Protein AF-A0A539DN46-F1 (afdb_monomer_lite)

pLDDT: mean 77.95, std 17.26, range [27.91, 98.31]

Secondary structure (DSSP, 8-state):
-------SS-HHHHHHHHH-SSSTT-HHHHHHHHTTTS------GGG-------SS-HHHHEEEEEE-SSS-EEEEEE-HHHHHHHHHHHHTS-GGGG--SEEEEEETTB-S--EEEEPTTSS-EEEEEE-STTTTTTT-THHHHHHHHHHTT----EEEEE--S--EETTEE-TT-SS-S-SS--SSS--TTSEEEETT--TTSTTTT-TTPPPPHHHHHHTT-S-GGGEEE--SSEEEEEEBTTS--SSBSEEEEES-SSS-TTEEEEEEEE-S-GGGT----TTSPP--EEEEEEEETT---TT-S-----EESSS---B-TT-EEEETTTTEEEEEEEE-SSEEEEEEEE-S-------

Sequence (363 aa):
DVAVRPAPFDRAFVADFVHSDTADYGVDHYYREVSEGRTRVTGDVDDVHGWYTLAGATADYCSRVMDNGHGEILGYACDLASMHADAIAAWGRDPRTAGTDVFVMVYDGYGTVGVESGLSGTDLAAVTVPATNDVVNARNTRVVVHEIGHFLGLRHAAGWRCDASTVVHDGYVVSEHDVSPSPEELTGALDPYGCSLLTYGDEYDPMGGGGTFHHGMFHKWRLGWASADHVVTAGRSGEYVLDAMETASTGITLLHVPIDHGYTRGQYYVVEYRTRTGLDGDDTDPTHPAIDGVLVRRVRVNVSGPGTAIPDRDVSGASNHVYVPGVDFVDPYRGIRLTVLSTDGAQARVRLDYETRFPREDP

Radius of gyration: 22.37 Å; chains: 1; bounding box: 58×45×60 Å

Structure (mmCIF, N/CA/C/O backbone):
data_AF-A0A539DN46-F1
#
_entry.id   AF-A0A539DN46-F1
#
loop_
_atom_site.group_PDB
_atom_site.id
_atom_site.type_symbol
_atom_site.label_atom_id
_atom_site.label_alt_id
_atom_site.label_comp_id
_atom_site.label_asym_id
_atom_site.label_entity_id
_atom_site.label_seq_id
_atom_site.pdbx_PDB_ins_code
_atom_site.Cartn_x
_atom_site.Cartn_y
_atom_site.Cartn_z
_atom_site.occupancy
_atom_site.B_iso_or_equiv
_atom_site.auth_seq_id
_atom_site.auth_comp_id
_atom_site.auth_asym_id
_atom_site.auth_atom_id
_atom_site.pdbx_PDB_model_num
ATOM 1 N N . ASP A 1 1 ? 29.790 11.779 -28.994 1.00 35.75 1 ASP A N 1
ATOM 2 C CA . ASP A 1 1 ? 30.084 10.588 -28.181 1.00 35.75 1 ASP A CA 1
ATOM 3 C C . ASP A 1 1 ? 29.565 10.761 -26.772 1.00 35.75 1 ASP A C 1
ATOM 5 O O . ASP A 1 1 ? 30.267 11.262 -25.903 1.00 35.75 1 ASP A O 1
ATOM 9 N N . VAL A 1 2 ? 28.296 10.411 -26.561 1.00 38.62 2 VAL A N 1
ATOM 10 C CA . VAL A 1 2 ? 27.778 10.204 -25.207 1.00 38.62 2 VAL A CA 1
ATOM 11 C C . VAL A 1 2 ? 28.278 8.822 -24.809 1.00 38.62 2 VAL A C 1
ATOM 13 O O . VAL A 1 2 ? 27.930 7.839 -25.458 1.00 38.62 2 VAL A O 1
ATOM 16 N N . ALA A 1 3 ? 29.190 8.755 -23.841 1.00 41.84 3 ALA A N 1
ATOM 17 C CA . ALA A 1 3 ? 29.692 7.483 -23.343 1.00 41.84 3 ALA A CA 1
ATOM 18 C C . ALA A 1 3 ? 28.500 6.632 -22.884 1.00 41.84 3 ALA A C 1
ATOM 20 O O . ALA A 1 3 ? 27.714 7.079 -22.049 1.00 41.84 3 ALA A O 1
ATOM 21 N N . VAL A 1 4 ? 28.356 5.433 -23.454 1.00 50.38 4 VAL A N 1
ATOM 22 C CA . VAL A 1 4 ? 27.373 4.446 -22.999 1.00 50.38 4 VAL A CA 1
ATOM 23 C C . VAL A 1 4 ? 27.697 4.163 -21.536 1.00 50.38 4 VAL A C 1
ATOM 25 O O . VAL A 1 4 ? 28.776 3.645 -21.235 1.00 50.38 4 VAL A O 1
ATOM 28 N N . ARG A 1 5 ? 26.808 4.568 -20.621 1.00 55.66 5 ARG A N 1
ATOM 29 C CA . ARG A 1 5 ? 26.933 4.184 -19.214 1.00 55.66 5 ARG A CA 1
ATOM 30 C C . ARG A 1 5 ? 26.900 2.652 -19.160 1.00 55.66 5 ARG A C 1
ATOM 32 O O . ARG A 1 5 ? 26.084 2.054 -19.865 1.00 55.66 5 ARG A O 1
ATOM 39 N N . PRO A 1 6 ? 27.802 1.999 -18.407 1.00 60.78 6 PRO A N 1
ATOM 40 C CA . PRO A 1 6 ? 27.711 0.559 -18.227 1.00 60.78 6 PRO A CA 1
ATOM 41 C C . PRO A 1 6 ? 26.324 0.213 -17.682 1.00 60.78 6 PRO A C 1
ATOM 43 O O . PRO A 1 6 ? 25.784 0.955 -16.862 1.00 60.78 6 PRO A O 1
ATOM 46 N N . ALA A 1 7 ? 25.765 -0.897 -18.166 1.00 67.62 7 ALA A N 1
ATOM 47 C CA . ALA A 1 7 ? 24.540 -1.475 -17.631 1.00 67.62 7 ALA A CA 1
ATOM 48 C C . ALA A 1 7 ? 24.626 -1.503 -16.094 1.00 67.62 7 ALA A C 1
ATOM 50 O O . ALA A 1 7 ? 25.565 -2.120 -15.579 1.00 67.62 7 ALA A O 1
ATOM 51 N N . PRO A 1 8 ? 23.711 -0.839 -15.364 1.00 69.75 8 PRO A N 1
ATOM 52 C CA . PRO A 1 8 ? 23.866 -0.703 -13.919 1.00 69.75 8 PRO A CA 1
ATOM 53 C C . PRO A 1 8 ? 23.736 -2.044 -13.179 1.00 69.75 8 PRO A C 1
ATOM 55 O O . PRO A 1 8 ? 24.270 -2.185 -12.085 1.00 69.75 8 PRO A O 1
ATOM 58 N N . PHE A 1 9 ? 23.106 -3.051 -13.794 1.00 79.88 9 PHE A N 1
ATOM 59 C CA . PHE A 1 9 ? 22.952 -4.404 -13.251 1.00 79.88 9 PHE A CA 1
ATOM 60 C C . PHE A 1 9 ? 22.905 -5.458 -14.366 1.00 79.88 9 PHE A C 1
ATOM 62 O O . PHE A 1 9 ? 22.502 -5.167 -15.498 1.00 79.88 9 PHE A O 1
ATOM 69 N N . ASP A 1 10 ? 23.328 -6.686 -14.050 1.00 84.50 10 ASP A N 1
ATOM 70 C CA . ASP A 1 10 ? 23.289 -7.825 -14.972 1.00 84.50 10 ASP A CA 1
ATOM 71 C C . ASP A 1 10 ? 21.962 -8.607 -14.899 1.00 84.50 10 ASP A C 1
ATOM 73 O O . ASP A 1 10 ? 21.117 -8.381 -14.031 1.00 84.50 10 ASP A O 1
ATOM 77 N N . ARG A 1 11 ? 21.758 -9.532 -15.848 1.00 87.19 11 ARG A N 1
ATOM 78 C CA . ARG A 1 11 ? 20.517 -10.320 -15.939 1.00 87.19 11 ARG A CA 1
ATOM 79 C C . ARG A 1 11 ? 20.296 -11.224 -14.727 1.00 87.19 11 ARG A C 1
ATOM 81 O O . ARG A 1 11 ? 19.152 -11.442 -14.350 1.00 87.19 11 ARG A O 1
ATOM 88 N N . ALA A 1 12 ? 21.370 -11.757 -14.145 1.00 88.00 12 ALA A N 1
ATOM 89 C CA . ALA A 1 12 ? 21.273 -12.666 -13.010 1.00 88.00 12 ALA A CA 1
ATOM 90 C C . ALA A 1 12 ? 20.813 -11.914 -11.758 1.00 88.00 12 ALA A C 1
ATOM 92 O O . ALA A 1 12 ? 19.946 -12.401 -11.043 1.00 88.00 12 ALA A O 1
ATOM 93 N N . PHE A 1 13 ? 21.332 -10.704 -11.549 1.00 86.19 13 PHE A N 1
ATOM 94 C CA . PHE A 1 13 ? 20.885 -9.818 -10.486 1.00 86.19 13 PHE A CA 1
ATOM 95 C C . PHE A 1 13 ? 19.394 -9.487 -10.612 1.00 86.19 13 PHE A C 1
ATOM 97 O O . PHE A 1 13 ? 18.664 -9.612 -9.636 1.00 86.19 13 PHE A O 1
ATOM 104 N N . VAL A 1 14 ? 18.922 -9.089 -11.801 1.00 86.62 14 VAL A N 1
ATOM 105 C CA . VAL A 1 14 ? 17.497 -8.754 -11.999 1.00 86.62 14 VAL A CA 1
ATOM 106 C C . VAL A 1 14 ? 16.610 -9.975 -11.780 1.00 86.62 14 VAL A C 1
ATOM 108 O O . VAL A 1 14 ? 15.566 -9.857 -11.147 1.00 86.62 14 VAL A O 1
ATOM 111 N N . ALA A 1 15 ? 17.031 -11.145 -12.264 1.00 88.75 15 ALA A N 1
ATOM 112 C CA . ALA A 1 15 ? 16.287 -12.380 -12.056 1.00 88.75 15 ALA A CA 1
ATOM 113 C C . ALA A 1 15 ? 16.179 -12.726 -10.563 1.00 88.75 15 ALA A C 1
ATOM 115 O O . ALA A 1 15 ? 15.095 -13.064 -10.102 1.00 88.75 15 ALA A O 1
ATOM 116 N N . ASP A 1 16 ? 17.268 -12.587 -9.801 1.00 88.50 16 ASP A N 1
ATOM 117 C CA . ASP A 1 16 ? 17.264 -12.769 -8.343 1.00 88.50 16 ASP A CA 1
ATOM 118 C C . ASP A 1 16 ? 16.361 -11.734 -7.650 1.00 88.50 16 ASP A C 1
ATOM 120 O O . ASP A 1 16 ? 15.507 -12.088 -6.848 1.00 88.50 16 ASP A O 1
ATOM 124 N N . PHE A 1 17 ? 16.466 -10.459 -8.019 1.00 88.12 17 PHE A N 1
ATOM 125 C CA . PHE A 1 17 ? 15.653 -9.384 -7.447 1.00 88.12 17 PHE A CA 1
ATOM 126 C C . PHE A 1 17 ? 14.143 -9.564 -7.691 1.00 88.12 17 PHE A C 1
ATOM 128 O O . PHE A 1 17 ? 13.341 -9.319 -6.794 1.00 88.12 17 PHE A O 1
ATOM 135 N N . VAL A 1 18 ? 13.730 -10.001 -8.885 1.00 89.00 18 VAL A N 1
ATOM 136 C CA . VAL A 1 18 ? 12.303 -10.136 -9.224 1.00 89.00 18 VAL A CA 1
ATOM 137 C C . VAL A 1 18 ? 11.737 -11.500 -8.815 1.00 89.00 18 VAL A C 1
ATOM 139 O O . VAL A 1 18 ? 10.630 -11.568 -8.285 1.00 89.00 18 VAL A O 1
ATOM 142 N N . HIS A 1 19 ? 12.470 -12.589 -9.052 1.00 91.19 19 HIS A N 1
ATOM 143 C CA . HIS A 1 19 ? 11.927 -13.952 -8.979 1.00 91.19 19 HIS A CA 1
ATOM 144 C C . HIS A 1 19 ? 12.398 -14.762 -7.767 1.00 91.19 19 HIS A C 1
ATOM 146 O O . HIS A 1 19 ? 11.937 -15.888 -7.588 1.00 91.19 19 HIS A O 1
ATOM 152 N N . SER A 1 20 ? 13.311 -14.243 -6.939 1.00 89.75 20 SER A N 1
ATOM 153 C CA . SER A 1 20 ? 13.738 -14.967 -5.740 1.00 89.75 20 SER A CA 1
ATOM 154 C C . SER A 1 20 ? 12.633 -14.991 -4.686 1.00 89.75 20 SER A C 1
ATOM 156 O O . SER A 1 20 ? 12.090 -13.954 -4.303 1.00 89.75 20 SER A O 1
ATOM 158 N N . ASP A 1 21 ? 12.338 -16.190 -4.187 1.00 87.38 21 ASP A N 1
ATOM 159 C CA . ASP A 1 21 ? 11.427 -16.440 -3.069 1.00 87.38 21 ASP A CA 1
ATOM 160 C C . ASP A 1 21 ? 12.144 -16.557 -1.716 1.00 87.38 21 ASP A C 1
ATOM 162 O O . ASP A 1 21 ? 11.493 -16.719 -0.684 1.00 87.38 21 ASP A O 1
ATOM 166 N N . THR A 1 22 ? 13.477 -16.484 -1.718 1.00 82.31 22 THR A N 1
ATOM 167 C CA . THR A 1 22 ? 14.326 -16.638 -0.521 1.00 82.31 22 THR A CA 1
ATOM 168 C C . THR A 1 22 ? 15.165 -15.411 -0.206 1.00 82.31 22 THR A C 1
ATOM 170 O O . THR A 1 22 ? 15.716 -15.325 0.886 1.00 82.31 22 THR A O 1
ATOM 173 N N . ALA A 1 23 ? 15.307 -14.487 -1.152 1.00 80.50 23 ALA A N 1
ATOM 174 C CA . ALA A 1 23 ? 15.929 -13.210 -0.880 1.00 80.50 23 ALA A CA 1
ATOM 175 C C . ALA A 1 23 ? 14.925 -12.315 -0.151 1.00 80.50 23 ALA A C 1
ATOM 177 O O . ALA A 1 23 ? 13.856 -12.048 -0.690 1.00 80.50 23 ALA A O 1
ATOM 178 N N . ASP A 1 24 ? 15.310 -11.769 1.001 1.00 76.62 24 ASP A N 1
ATOM 179 C CA . ASP A 1 24 ? 14.492 -10.805 1.761 1.00 76.62 24 ASP A CA 1
ATOM 180 C C . ASP A 1 24 ? 14.161 -9.536 0.933 1.00 76.62 24 ASP A C 1
ATOM 182 O O . ASP A 1 24 ? 13.233 -8.789 1.222 1.00 76.62 24 ASP A O 1
ATOM 186 N N . TYR A 1 25 ? 14.909 -9.312 -0.153 1.00 78.75 25 TYR A N 1
ATOM 187 C CA . TYR A 1 25 ? 14.724 -8.260 -1.158 1.00 78.75 25 TYR A CA 1
ATOM 188 C C . TYR A 1 25 ? 14.123 -8.781 -2.479 1.00 78.75 25 TYR A C 1
ATOM 190 O O . TYR A 1 25 ? 14.269 -8.145 -3.521 1.00 78.75 25 TYR A O 1
ATOM 198 N N . GLY A 1 26 ? 13.530 -9.971 -2.491 1.00 89.69 26 GLY A N 1
ATOM 199 C CA . GLY A 1 26 ? 12.890 -10.556 -3.664 1.00 89.69 26 GLY A CA 1
ATOM 200 C C . GLY A 1 26 ? 11.454 -10.059 -3.821 1.00 89.69 26 GLY A C 1
ATOM 201 O O . GLY A 1 26 ? 10.689 -10.038 -2.858 1.00 89.69 26 GLY A O 1
ATOM 202 N N . VAL A 1 27 ? 11.047 -9.687 -5.036 1.00 92.12 27 VAL A N 1
ATOM 203 C CA . VAL A 1 27 ? 9.646 -9.313 -5.308 1.00 92.12 27 VAL A CA 1
ATOM 204 C C . VAL A 1 27 ? 8.711 -10.521 -5.134 1.00 92.12 27 VAL A C 1
ATOM 206 O O . VAL A 1 27 ? 7.638 -10.377 -4.547 1.00 92.12 27 VAL A O 1
ATOM 209 N N . ASP A 1 28 ? 9.105 -11.719 -5.587 1.00 94.56 28 ASP A N 1
ATOM 210 C CA . ASP A 1 28 ? 8.332 -12.948 -5.334 1.00 94.56 28 ASP A CA 1
ATOM 211 C C . ASP A 1 28 ? 8.269 -13.282 -3.837 1.00 94.56 28 ASP A C 1
ATOM 213 O O . ASP A 1 28 ? 7.191 -13.588 -3.326 1.00 94.56 28 ASP A O 1
ATOM 217 N N . HIS A 1 29 ? 9.392 -13.165 -3.118 1.00 93.69 29 HIS A N 1
ATOM 218 C CA . HIS A 1 29 ? 9.431 -13.328 -1.663 1.00 93.69 29 HIS A CA 1
ATOM 219 C C . HIS A 1 29 ? 8.404 -12.423 -0.965 1.00 93.69 29 HIS A C 1
ATOM 221 O O . HIS A 1 29 ? 7.550 -12.924 -0.230 1.00 93.69 29 HIS A O 1
ATOM 227 N N . TYR A 1 30 ? 8.406 -11.124 -1.297 1.00 94.12 30 TYR A N 1
ATOM 228 C CA . TYR A 1 30 ? 7.442 -10.155 -0.778 1.00 94.12 30 TYR A CA 1
ATOM 229 C C . TYR A 1 30 ? 5.992 -10.609 -0.997 1.00 94.12 30 TYR A C 1
ATOM 231 O O . TYR A 1 30 ? 5.222 -10.752 -0.047 1.00 94.12 30 TYR A O 1
ATOM 239 N N . TYR A 1 31 ? 5.599 -10.886 -2.246 1.00 95.31 31 TYR A N 1
ATOM 240 C CA . TYR A 1 31 ? 4.205 -11.233 -2.537 1.00 95.31 31 TYR A CA 1
ATOM 241 C C . TYR A 1 31 ? 3.778 -12.554 -1.910 1.00 95.31 31 TYR A C 1
ATOM 243 O O . TYR A 1 31 ? 2.624 -12.674 -1.490 1.00 95.31 31 TYR A O 1
ATOM 251 N N . ARG A 1 32 ? 4.676 -13.536 -1.803 1.00 94.56 32 ARG A N 1
ATOM 252 C CA . ARG A 1 32 ? 4.369 -14.798 -1.125 1.00 94.56 32 ARG A CA 1
ATOM 253 C C . ARG A 1 32 ? 4.126 -14.595 0.359 1.00 94.56 32 ARG A C 1
ATOM 255 O O . ARG A 1 32 ? 3.181 -15.179 0.878 1.00 94.56 32 ARG A O 1
ATOM 262 N N . GLU A 1 33 ? 4.931 -13.784 1.032 1.00 93.56 33 GLU A N 1
ATOM 263 C CA . GLU A 1 33 ? 4.734 -13.518 2.453 1.00 93.56 33 GLU A CA 1
ATOM 264 C C . GLU A 1 33 ? 3.437 -12.740 2.696 1.00 93.56 33 GLU A C 1
ATOM 266 O O . GLU A 1 33 ? 2.529 -13.229 3.373 1.00 93.56 33 GLU A O 1
ATOM 271 N N . VAL A 1 34 ? 3.284 -11.577 2.056 1.00 93.50 34 VAL A N 1
ATOM 272 C CA . VAL A 1 34 ? 2.165 -10.660 2.325 1.00 93.50 34 VAL A CA 1
ATOM 273 C C . VAL A 1 34 ? 0.804 -11.272 1.975 1.00 93.50 34 VAL A C 1
ATOM 275 O O . VAL A 1 34 ? -0.198 -10.956 2.628 1.00 93.50 34 VAL A O 1
ATOM 278 N N . SER A 1 35 ? 0.757 -12.165 0.980 1.00 93.94 35 SER A N 1
ATOM 279 C CA . SER A 1 35 ? -0.465 -12.855 0.539 1.00 93.94 35 SER A CA 1
ATOM 280 C C . SER A 1 35 ? -0.685 -14.240 1.169 1.00 93.94 35 SER A C 1
ATOM 282 O O . SER A 1 35 ? -1.665 -14.915 0.829 1.00 93.94 35 SER A O 1
ATOM 284 N N . GLU A 1 36 ? 0.216 -14.688 2.051 1.00 92.38 36 GLU A N 1
ATOM 285 C CA . GLU A 1 36 ? 0.293 -16.063 2.579 1.00 92.38 36 GLU A CA 1
ATOM 286 C C . GLU A 1 36 ? 0.318 -17.127 1.454 1.00 92.38 36 GLU A C 1
ATOM 288 O O . GLU A 1 36 ? -0.346 -18.165 1.504 1.00 92.38 36 GLU A O 1
ATOM 293 N N . GLY A 1 37 ? 1.059 -16.842 0.384 1.00 92.81 37 GLY A N 1
ATOM 294 C CA . GLY A 1 37 ? 1.291 -17.731 -0.754 1.00 92.81 37 GLY A CA 1
ATOM 295 C C . GLY A 1 37 ? 0.186 -17.748 -1.814 1.00 92.81 37 GLY A C 1
ATOM 296 O O . GLY A 1 37 ? 0.247 -18.569 -2.732 1.00 92.81 37 GLY A O 1
ATOM 297 N N . ARG A 1 38 ? -0.823 -16.872 -1.722 1.00 92.31 38 ARG A N 1
ATOM 298 C CA . ARG A 1 38 ? -1.909 -16.774 -2.721 1.00 92.31 38 ARG A CA 1
ATOM 299 C C . ARG A 1 38 ? -1.465 -16.099 -4.019 1.00 92.31 38 ARG A C 1
ATOM 301 O O . ARG A 1 38 ? -1.993 -16.425 -5.081 1.00 92.31 38 ARG A O 1
ATOM 308 N N . THR A 1 39 ? -0.494 -15.197 -3.935 1.00 93.31 39 THR A N 1
ATOM 309 C CA . THR A 1 39 ? 0.112 -14.498 -5.069 1.00 93.31 39 THR A CA 1
ATOM 310 C C . THR A 1 39 ? 1.605 -14.793 -5.113 1.00 93.31 39 THR A C 1
ATOM 312 O O . THR A 1 39 ? 2.265 -14.901 -4.082 1.00 93.31 39 THR A O 1
ATOM 315 N N . ARG A 1 40 ? 2.124 -14.956 -6.330 1.00 93.19 40 ARG A N 1
ATOM 316 C CA . ARG A 1 40 ? 3.537 -15.207 -6.613 1.00 93.19 40 ARG A CA 1
ATOM 317 C C . ARG A 1 40 ? 3.940 -14.501 -7.899 1.00 93.19 40 ARG A C 1
ATOM 319 O O . ARG A 1 40 ? 3.107 -14.343 -8.793 1.00 93.19 40 ARG A O 1
ATOM 326 N N . VAL A 1 41 ? 5.212 -14.157 -8.003 1.00 91.62 41 VAL A N 1
ATOM 327 C CA . VAL A 1 41 ? 5.845 -13.655 -9.220 1.00 91.62 41 VAL A CA 1
ATOM 328 C C . VAL A 1 41 ? 6.732 -14.761 -9.774 1.00 91.62 41 VAL A C 1
ATOM 330 O O . VAL A 1 41 ? 7.685 -15.193 -9.138 1.00 91.62 41 VAL A O 1
ATOM 333 N N . THR A 1 42 ? 6.409 -15.255 -10.966 1.00 89.81 42 THR A N 1
ATOM 334 C CA . THR A 1 42 ? 7.148 -16.355 -11.599 1.00 89.81 42 THR A CA 1
ATOM 335 C C . THR A 1 42 ? 7.926 -15.876 -12.811 1.00 89.81 42 THR A C 1
ATOM 337 O O . THR A 1 42 ? 7.459 -15.004 -13.537 1.00 89.81 42 THR A O 1
ATOM 340 N N . GLY A 1 43 ? 9.073 -16.501 -13.040 1.00 87.94 43 GLY A N 1
ATOM 341 C CA . GLY A 1 43 ? 9.949 -16.280 -14.182 1.00 87.94 43 GLY A CA 1
ATOM 342 C C . GLY A 1 43 ? 11.358 -16.758 -13.8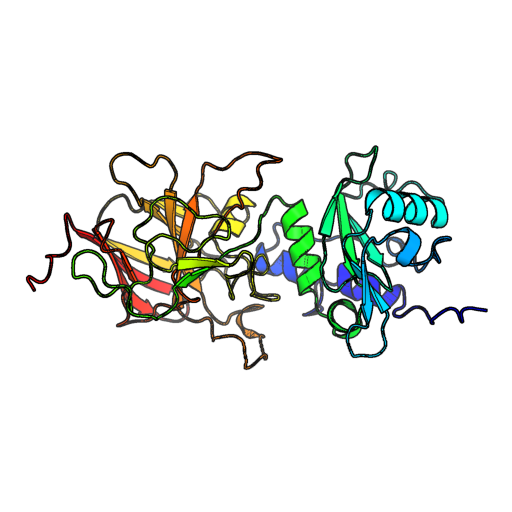50 1.00 87.94 43 GLY A C 1
ATOM 343 O O . GLY A 1 43 ? 11.605 -17.245 -12.741 1.00 87.94 43 GLY A O 1
ATOM 344 N N . ASP A 1 44 ? 12.275 -16.644 -14.798 1.00 87.31 44 ASP A N 1
ATOM 345 C CA . ASP A 1 44 ? 13.691 -16.927 -14.588 1.00 87.31 44 ASP A CA 1
ATOM 346 C C . ASP A 1 44 ? 14.609 -15.955 -15.352 1.00 87.31 44 ASP A C 1
ATOM 348 O O . ASP A 1 44 ? 14.199 -14.911 -15.860 1.00 87.31 44 ASP A O 1
ATOM 352 N N . VAL A 1 45 ? 15.909 -16.257 -15.392 1.00 87.56 45 VAL A N 1
ATOM 353 C CA . VAL A 1 45 ? 16.896 -15.398 -16.060 1.00 87.56 45 VAL A CA 1
ATOM 354 C C . VAL A 1 45 ? 16.629 -15.222 -17.559 1.00 87.56 45 VAL A C 1
ATOM 356 O O . VAL A 1 45 ? 17.021 -14.196 -18.124 1.00 87.56 45 VAL A O 1
ATOM 359 N N . ASP A 1 46 ? 15.963 -16.174 -18.214 1.00 88.38 46 ASP A N 1
ATOM 360 C CA . ASP A 1 46 ? 15.586 -16.100 -19.625 1.00 88.38 46 ASP A CA 1
ATOM 361 C C . ASP A 1 46 ? 14.451 -15.097 -19.881 1.00 88.38 46 ASP A C 1
ATOM 363 O O . ASP A 1 46 ? 14.395 -14.519 -20.975 1.00 88.38 46 ASP A O 1
ATOM 367 N N . ASP A 1 47 ? 13.664 -14.775 -18.851 1.00 86.88 47 ASP A N 1
ATOM 368 C CA . ASP A 1 47 ? 12.647 -13.715 -18.870 1.00 86.88 47 ASP A CA 1
ATOM 369 C C . ASP A 1 47 ? 13.245 -12.309 -18.676 1.00 86.88 47 ASP A C 1
ATOM 371 O O . ASP A 1 47 ? 12.601 -11.299 -18.956 1.00 86.88 47 ASP A O 1
ATOM 375 N N . VAL A 1 48 ? 14.519 -12.207 -18.280 1.00 88.88 48 VAL A N 1
ATOM 376 C CA . VAL A 1 48 ? 15.234 -10.925 -18.229 1.00 88.88 48 VAL A CA 1
ATOM 377 C C . VAL A 1 48 ? 15.898 -10.656 -19.572 1.00 88.88 48 VAL A C 1
ATOM 379 O O . VAL A 1 48 ? 16.837 -11.347 -19.953 1.00 88.88 48 VAL A O 1
ATOM 382 N N . HIS A 1 49 ? 15.479 -9.622 -20.298 1.00 86.88 49 HIS A N 1
ATOM 383 C CA . HIS A 1 49 ? 15.952 -9.402 -21.674 1.00 86.88 49 HIS A CA 1
ATOM 384 C C . HIS A 1 49 ? 17.210 -8.520 -21.805 1.00 86.88 49 HIS A C 1
ATOM 386 O O . HIS A 1 49 ? 17.864 -8.539 -22.847 1.00 86.88 49 HIS A O 1
ATOM 392 N N . GLY A 1 50 ? 17.636 -7.848 -20.731 1.00 85.12 50 GLY A N 1
ATOM 393 C CA . GLY A 1 50 ? 18.853 -7.027 -20.696 1.00 85.12 50 GLY A CA 1
ATOM 394 C C . GLY A 1 50 ? 18.610 -5.555 -21.045 1.00 85.12 50 GLY A C 1
ATOM 395 O O . GLY A 1 50 ? 17.484 -5.073 -20.989 1.00 85.12 50 GLY A O 1
ATOM 396 N N . TRP A 1 51 ? 19.686 -4.834 -21.370 1.00 86.88 51 TRP A N 1
ATOM 397 C CA . TRP A 1 51 ? 19.659 -3.384 -21.577 1.00 86.88 51 TRP A CA 1
ATOM 398 C C . TRP A 1 51 ? 19.645 -2.995 -23.047 1.00 86.88 51 TRP A C 1
ATOM 400 O O . TRP A 1 51 ? 20.450 -3.486 -23.840 1.00 86.88 51 TRP A O 1
ATOM 410 N N . TYR A 1 52 ? 18.787 -2.032 -23.370 1.00 89.06 52 TYR A N 1
ATOM 411 C CA . TYR A 1 52 ? 18.649 -1.465 -24.703 1.00 89.06 52 TYR A CA 1
ATOM 412 C C . TYR A 1 52 ? 18.828 0.048 -24.634 1.00 89.06 52 TYR A C 1
ATOM 414 O O . TYR A 1 52 ? 18.289 0.710 -23.749 1.00 89.06 52 TYR A O 1
ATOM 422 N N . THR A 1 53 ? 19.593 0.606 -25.570 1.00 88.81 53 THR A N 1
ATOM 423 C CA . THR A 1 53 ? 19.711 2.059 -25.721 1.00 88.81 53 THR A CA 1
ATOM 424 C C . THR A 1 53 ? 18.581 2.551 -26.611 1.00 88.81 53 THR A C 1
ATOM 426 O O . THR A 1 53 ? 18.484 2.143 -27.768 1.00 88.81 53 THR A O 1
ATOM 429 N N . LEU A 1 54 ? 17.738 3.431 -26.078 1.00 89.75 54 LEU A N 1
ATOM 430 C CA . LEU A 1 54 ? 16.710 4.100 -26.870 1.00 89.75 54 LEU A CA 1
ATOM 431 C C . LEU A 1 54 ? 17.345 5.146 -27.791 1.00 89.75 54 LEU A C 1
ATOM 433 O O . LEU A 1 54 ? 18.395 5.706 -27.479 1.00 89.75 54 LEU A O 1
ATOM 437 N N . ALA A 1 55 ? 16.704 5.414 -28.929 1.00 85.31 55 ALA A N 1
ATOM 438 C CA . ALA A 1 55 ? 17.231 6.356 -29.916 1.00 85.31 55 ALA A CA 1
ATOM 439 C C . ALA A 1 55 ? 17.136 7.820 -29.449 1.00 85.31 55 ALA A C 1
ATOM 441 O O . ALA A 1 55 ? 18.040 8.608 -29.730 1.00 85.31 55 ALA A O 1
ATOM 442 N N . GLY A 1 56 ? 16.053 8.174 -28.749 1.00 86.19 56 GLY A N 1
ATOM 443 C CA . GLY A 1 56 ? 15.870 9.492 -28.142 1.00 86.19 56 GLY A CA 1
ATOM 444 C C . GLY A 1 56 ? 16.681 9.691 -26.858 1.00 86.19 56 GLY A C 1
ATOM 445 O O . GLY A 1 56 ? 16.933 8.752 -26.101 1.00 86.19 56 GLY A O 1
ATOM 446 N N . ALA A 1 57 ? 17.060 10.937 -26.592 1.00 87.56 57 ALA A N 1
ATOM 447 C CA . ALA A 1 57 ? 17.546 11.379 -25.294 1.00 87.56 57 ALA A CA 1
ATOM 448 C C . ALA A 1 57 ? 16.383 11.516 -24.295 1.00 87.56 57 ALA A C 1
ATOM 450 O O . ALA A 1 57 ? 15.225 11.643 -24.680 1.00 87.56 57 ALA A O 1
ATOM 451 N N . THR A 1 58 ? 16.680 11.594 -22.994 1.00 87.31 58 THR A N 1
ATOM 452 C CA . THR A 1 58 ? 15.665 11.816 -21.944 1.00 87.31 58 THR A CA 1
ATOM 453 C C . THR A 1 58 ? 14.749 13.010 -22.242 1.00 87.31 58 THR A C 1
ATOM 455 O O . THR A 1 58 ? 13.546 12.936 -22.016 1.00 87.31 58 THR A O 1
ATOM 458 N N . ALA A 1 59 ? 15.297 14.098 -22.793 1.00 88.94 59 ALA A N 1
ATOM 459 C CA . ALA A 1 59 ? 14.536 15.299 -23.144 1.00 88.94 59 ALA A CA 1
ATOM 460 C C . ALA A 1 59 ? 13.570 15.107 -24.330 1.00 88.94 59 ALA A C 1
ATOM 462 O O . ALA A 1 59 ? 12.661 15.917 -24.493 1.00 88.94 59 ALA A O 1
ATOM 463 N N . ASP A 1 60 ? 13.750 14.058 -25.138 1.00 91.88 60 ASP A N 1
ATOM 464 C CA . ASP A 1 60 ? 12.840 13.735 -26.242 1.00 91.88 60 ASP A CA 1
ATOM 465 C C . ASP A 1 60 ? 11.555 13.067 -25.729 1.00 91.88 60 ASP A C 1
ATOM 467 O O . ASP A 1 60 ? 10.498 13.215 -26.338 1.00 91.88 60 ASP A O 1
ATOM 471 N N . TYR A 1 61 ? 11.626 12.383 -24.581 1.00 92.19 61 TYR A N 1
ATOM 472 C CA . TYR A 1 61 ? 10.479 11.712 -23.960 1.00 92.19 61 TYR A CA 1
ATOM 473 C C . TYR A 1 61 ? 9.875 12.495 -22.795 1.00 92.19 61 TYR A C 1
ATOM 475 O O . TYR A 1 61 ? 8.688 12.359 -22.508 1.00 92.19 61 TYR A O 1
ATOM 483 N N . CYS A 1 62 ? 10.680 13.290 -22.089 1.00 92.69 62 CYS A N 1
ATOM 484 C CA . CYS A 1 62 ? 10.297 13.913 -20.829 1.00 92.69 62 CYS A CA 1
ATOM 485 C C . CYS A 1 62 ? 10.209 15.429 -20.951 1.00 92.69 62 CYS A C 1
ATOM 487 O O . CYS A 1 62 ? 11.172 16.108 -21.303 1.00 92.69 62 CYS A O 1
ATOM 489 N N . SER A 1 63 ? 9.049 15.978 -20.582 1.00 92.50 63 SER A N 1
ATOM 490 C CA . SER A 1 63 ? 8.800 17.426 -20.640 1.00 92.50 63 SER A CA 1
ATOM 491 C C . SER A 1 63 ? 9.580 18.223 -19.589 1.00 92.50 63 SER A C 1
ATOM 493 O O . SER A 1 63 ? 9.695 19.448 -19.687 1.00 92.50 63 SER A O 1
ATOM 495 N N . ARG A 1 64 ? 10.114 17.544 -18.570 1.00 90.56 64 ARG A N 1
ATOM 496 C CA . ARG A 1 64 ? 10.973 18.122 -17.539 1.00 90.56 64 ARG A CA 1
ATOM 497 C C . ARG A 1 64 ? 12.210 17.264 -17.366 1.00 90.56 64 ARG A C 1
ATOM 499 O O . ARG A 1 64 ? 12.116 16.044 -17.301 1.00 90.56 64 ARG A O 1
ATOM 506 N N . VAL A 1 65 ? 13.354 17.918 -17.239 1.00 88.19 65 VAL A N 1
ATOM 507 C CA . VAL A 1 65 ? 14.643 17.272 -17.016 1.00 88.19 65 VAL A CA 1
ATOM 508 C C . VAL A 1 65 ? 15.361 18.040 -15.916 1.00 88.19 65 VAL A C 1
ATOM 510 O O . VAL A 1 65 ? 15.472 19.264 -15.998 1.00 88.19 65 VAL A O 1
ATOM 513 N N . MET A 1 66 ? 15.786 17.345 -14.864 1.00 85.44 66 MET A N 1
ATOM 514 C CA . MET A 1 66 ? 16.378 17.962 -13.675 1.00 85.44 66 MET A CA 1
ATOM 515 C C . MET A 1 66 ? 17.594 17.165 -13.207 1.00 85.44 66 MET A C 1
ATOM 517 O O . MET A 1 66 ? 17.619 15.944 -13.335 1.00 85.44 66 MET A O 1
ATOM 521 N N . ASP A 1 67 ? 18.592 17.859 -12.664 1.00 81.50 67 ASP A N 1
ATOM 522 C CA . ASP A 1 67 ? 19.675 17.226 -11.908 1.00 81.50 67 ASP A CA 1
ATOM 523 C C . ASP A 1 67 ? 19.122 16.819 -10.537 1.00 81.50 67 ASP A C 1
ATOM 525 O O . ASP A 1 67 ? 18.529 17.650 -9.843 1.00 81.50 67 ASP A O 1
ATOM 529 N N . ASN A 1 68 ? 19.285 15.554 -10.153 1.00 72.38 68 ASN A N 1
ATOM 530 C CA . ASN A 1 68 ? 18.831 15.049 -8.856 1.00 72.38 68 ASN A CA 1
ATOM 531 C C . ASN A 1 68 ? 19.706 15.507 -7.674 1.00 72.38 68 ASN A C 1
ATOM 533 O O . ASN A 1 68 ? 19.490 15.069 -6.549 1.00 72.38 68 ASN A O 1
ATOM 537 N N . GLY A 1 69 ? 20.699 16.370 -7.909 1.00 68.50 69 GLY A N 1
ATOM 538 C CA . GLY A 1 69 ? 21.640 16.835 -6.891 1.00 68.50 69 GLY A CA 1
ATOM 539 C C . GLY A 1 69 ? 22.795 15.862 -6.644 1.00 68.50 69 GLY A C 1
ATOM 540 O O . GLY A 1 69 ? 23.707 16.185 -5.883 1.00 68.50 69 GLY A O 1
ATOM 541 N N . HIS A 1 70 ? 22.793 14.711 -7.323 1.00 68.00 70 HIS A N 1
ATOM 542 C CA . HIS A 1 70 ? 23.853 13.704 -7.304 1.00 68.00 70 HIS A CA 1
ATOM 543 C C . HIS A 1 70 ? 24.593 13.609 -8.650 1.00 68.00 70 HIS A C 1
ATOM 545 O O . HIS A 1 70 ? 25.399 12.701 -8.852 1.00 68.00 70 HIS A O 1
ATOM 551 N N . GLY A 1 71 ? 24.370 14.564 -9.564 1.00 68.81 71 GLY A N 1
ATOM 552 C CA . GLY A 1 71 ? 25.009 14.594 -10.881 1.00 68.81 71 GLY A CA 1
ATOM 553 C C . GLY A 1 71 ? 24.358 13.651 -11.897 1.00 68.81 71 GLY A C 1
ATOM 554 O O . GLY A 1 71 ? 24.956 13.349 -12.935 1.00 68.81 71 GLY A O 1
ATOM 555 N N . GLU A 1 72 ? 23.141 13.179 -11.616 1.00 74.25 72 GLU A N 1
ATOM 556 C CA . GLU A 1 72 ? 22.324 12.412 -12.551 1.00 74.25 72 GLU A CA 1
ATOM 557 C C . GLU A 1 72 ? 21.195 13.288 -13.088 1.00 74.25 72 GLU A C 1
ATOM 559 O O . GLU A 1 72 ? 20.468 13.950 -12.348 1.00 74.25 72 GLU A O 1
ATOM 564 N N . ILE A 1 73 ? 21.055 13.282 -14.410 1.00 80.31 73 ILE A N 1
ATOM 565 C CA . ILE A 1 73 ? 20.000 14.000 -15.109 1.00 80.31 73 ILE A CA 1
ATOM 566 C C . ILE A 1 73 ? 18.809 13.054 -15.246 1.00 80.31 73 ILE A C 1
ATOM 568 O O . ILE A 1 73 ? 18.911 12.043 -15.941 1.00 80.31 73 ILE A O 1
ATOM 572 N N . LEU A 1 74 ? 17.691 13.395 -14.606 1.00 85.06 74 LEU A N 1
ATOM 573 C CA . LEU A 1 74 ? 16.475 12.586 -14.591 1.00 85.06 74 LEU A CA 1
ATOM 574 C C . LEU A 1 74 ? 15.323 13.279 -15.323 1.00 85.06 74 LEU A C 1
ATOM 576 O O . LEU A 1 74 ? 15.119 14.492 -15.204 1.00 85.06 74 LEU A O 1
ATOM 580 N N . GLY A 1 75 ? 14.560 12.490 -16.074 1.00 86.88 75 GLY A N 1
ATOM 581 C CA . GLY A 1 75 ? 13.356 12.912 -16.777 1.00 86.88 75 GLY A CA 1
ATOM 582 C C . GLY A 1 75 ? 12.093 12.757 -15.933 1.00 86.88 75 GLY A C 1
ATOM 583 O O . GLY A 1 75 ? 11.880 11.732 -15.296 1.00 86.88 75 GLY A O 1
ATOM 584 N N . TYR A 1 76 ? 11.222 13.760 -15.964 1.00 86.25 76 TYR A N 1
ATOM 585 C CA . TYR A 1 76 ? 9.927 13.770 -15.286 1.00 86.25 76 TYR A CA 1
ATOM 586 C C . TYR A 1 76 ? 8.817 14.172 -16.256 1.00 86.25 76 TYR A C 1
ATOM 588 O O . TYR A 1 76 ? 9.063 14.875 -17.241 1.00 86.25 76 TYR A O 1
ATOM 596 N N . ALA A 1 77 ? 7.579 13.772 -15.938 1.00 87.25 77 ALA A N 1
ATOM 597 C CA . ALA A 1 77 ? 6.413 13.985 -16.799 1.00 87.25 77 ALA A CA 1
ATOM 598 C C . ALA A 1 77 ? 6.704 13.516 -18.236 1.00 87.25 77 ALA A C 1
ATOM 600 O O . ALA A 1 77 ? 6.694 14.309 -19.186 1.00 87.25 77 ALA A O 1
ATOM 601 N N . CYS A 1 78 ? 7.062 12.234 -18.332 1.00 89.69 78 CYS A N 1
ATOM 602 C CA . CYS A 1 78 ? 7.464 11.580 -19.566 1.00 89.69 78 CYS A CA 1
ATOM 603 C C . CYS A 1 78 ? 6.274 10.980 -20.310 1.00 89.69 78 CYS A C 1
ATOM 605 O O . CYS A 1 78 ? 5.314 10.513 -19.694 1.00 89.69 78 CYS A O 1
ATOM 607 N N . ASP A 1 79 ? 6.362 10.974 -21.636 1.00 91.00 79 ASP A N 1
ATOM 608 C CA . ASP A 1 79 ? 5.460 10.232 -22.505 1.00 91.00 79 ASP A CA 1
ATOM 609 C C . ASP A 1 79 ? 5.810 8.738 -22.451 1.00 91.00 79 ASP A C 1
ATOM 611 O O . ASP A 1 79 ? 6.610 8.226 -23.238 1.00 91.00 79 ASP A O 1
ATOM 615 N N . LEU A 1 80 ? 5.209 8.049 -21.478 1.00 88.25 80 LEU A N 1
ATOM 616 C CA . LEU A 1 80 ? 5.410 6.619 -21.259 1.00 88.25 80 LEU A CA 1
ATOM 617 C C . LEU A 1 80 ? 5.021 5.787 -22.481 1.00 88.25 80 LEU A C 1
ATOM 619 O O . LEU A 1 80 ? 5.709 4.823 -22.792 1.00 88.25 80 LEU A O 1
ATOM 623 N N . ALA A 1 81 ? 3.987 6.188 -23.227 1.00 88.19 81 ALA A N 1
ATOM 624 C CA . ALA A 1 81 ? 3.560 5.449 -24.410 1.00 88.19 81 ALA A CA 1
ATOM 625 C C . ALA A 1 81 ? 4.653 5.444 -25.490 1.00 88.19 81 ALA A C 1
ATOM 627 O O . ALA A 1 81 ? 4.945 4.392 -26.062 1.00 88.19 81 ALA A O 1
ATOM 628 N N . SER A 1 82 ? 5.290 6.595 -25.729 1.00 90.06 82 SER A N 1
ATOM 629 C CA . SER A 1 82 ? 6.428 6.695 -26.650 1.00 90.06 82 SER A CA 1
ATOM 630 C C . SER A 1 82 ? 7.653 5.935 -26.127 1.00 90.06 82 SER A C 1
ATOM 632 O O . SER A 1 82 ? 8.278 5.189 -26.879 1.00 90.06 82 SER A O 1
ATOM 634 N N . MET A 1 83 ? 7.961 6.043 -24.828 1.00 90.56 83 MET A N 1
ATOM 635 C CA . MET A 1 83 ? 9.074 5.304 -24.213 1.00 90.56 83 MET A CA 1
ATOM 636 C C . MET A 1 83 ? 8.905 3.783 -24.308 1.00 90.56 83 MET A C 1
ATOM 638 O O . MET A 1 83 ? 9.870 3.073 -24.595 1.00 90.56 83 MET A O 1
ATOM 642 N N . HIS A 1 84 ? 7.699 3.267 -24.057 1.00 90.12 84 HIS A N 1
ATOM 643 C CA . HIS A 1 84 ? 7.397 1.838 -24.149 1.00 90.12 84 HIS A CA 1
ATOM 644 C C . HIS A 1 84 ? 7.467 1.351 -25.591 1.00 90.12 84 HIS A C 1
ATOM 646 O O . HIS A 1 84 ? 8.047 0.297 -25.848 1.00 90.12 84 HIS A O 1
ATOM 652 N N . ALA A 1 85 ? 6.913 2.119 -26.535 1.00 88.81 85 ALA A N 1
ATOM 653 C CA . ALA A 1 85 ? 6.953 1.781 -27.953 1.00 88.81 85 ALA A CA 1
ATOM 654 C C . ALA A 1 85 ? 8.398 1.658 -28.458 1.00 88.81 85 ALA A C 1
ATOM 656 O O . ALA A 1 85 ? 8.742 0.654 -29.086 1.00 88.81 85 ALA A O 1
ATOM 657 N N . ASP A 1 86 ? 9.255 2.622 -28.120 1.00 91.31 86 ASP A N 1
ATOM 658 C CA . ASP A 1 86 ? 10.659 2.610 -28.530 1.00 91.31 86 ASP A CA 1
ATOM 659 C C . ASP A 1 86 ? 11.466 1.525 -27.805 1.00 91.31 86 ASP A C 1
ATOM 661 O O . ASP A 1 86 ? 12.323 0.890 -28.422 1.00 91.31 86 ASP A O 1
ATOM 665 N N . ALA A 1 87 ? 11.167 1.236 -26.533 1.00 90.62 87 ALA A N 1
ATOM 666 C CA . ALA A 1 87 ? 11.794 0.131 -25.803 1.00 90.62 87 ALA A CA 1
ATOM 667 C C . ALA A 1 87 ? 11.440 -1.237 -26.409 1.00 90.62 87 ALA A C 1
ATOM 669 O O . ALA A 1 87 ? 12.327 -2.059 -26.647 1.00 90.62 87 ALA A O 1
ATOM 670 N N . ILE A 1 88 ? 10.163 -1.467 -26.728 1.00 88.31 88 ILE A N 1
ATOM 671 C CA . ILE A 1 88 ? 9.699 -2.695 -27.389 1.00 88.31 88 ILE A CA 1
ATOM 672 C C . ILE A 1 88 ? 10.308 -2.809 -28.793 1.00 88.31 88 ILE A C 1
ATOM 674 O O . ILE A 1 88 ? 10.765 -3.885 -29.185 1.00 88.31 88 ILE A O 1
ATOM 678 N N . ALA A 1 89 ? 10.375 -1.705 -29.544 1.00 90.00 89 ALA A N 1
ATOM 679 C CA . ALA A 1 89 ? 11.009 -1.681 -30.859 1.00 90.00 89 ALA A CA 1
ATOM 680 C C . ALA A 1 89 ? 12.512 -1.999 -30.783 1.00 90.00 89 ALA A C 1
ATOM 682 O O . ALA A 1 89 ? 13.011 -2.767 -31.608 1.00 90.00 89 ALA A O 1
ATOM 683 N N . ALA A 1 90 ? 13.221 -1.462 -29.785 1.00 90.62 90 ALA A N 1
ATOM 684 C CA . ALA A 1 90 ? 14.638 -1.739 -29.554 1.00 90.62 90 ALA A CA 1
ATOM 685 C C . ALA A 1 90 ? 14.888 -3.197 -29.135 1.00 90.62 90 ALA A C 1
ATOM 687 O O . ALA A 1 90 ? 15.869 -3.804 -29.569 1.00 90.62 90 ALA A O 1
ATOM 688 N N . TRP A 1 91 ? 13.987 -3.777 -28.339 1.00 90.12 91 TRP A N 1
ATOM 689 C CA . TRP A 1 91 ? 14.016 -5.199 -27.998 1.00 90.12 91 TRP A CA 1
ATOM 690 C C . TRP A 1 91 ? 13.742 -6.097 -29.215 1.00 90.12 91 TRP A C 1
ATOM 692 O O . TRP A 1 91 ? 14.336 -7.170 -29.357 1.00 90.12 91 TRP A O 1
ATOM 702 N N . GLY A 1 92 ? 12.868 -5.649 -30.120 1.00 88.06 92 GLY A N 1
ATOM 703 C CA . GLY A 1 92 ? 12.569 -6.324 -31.383 1.00 88.06 92 GLY A CA 1
ATOM 704 C C . GLY A 1 92 ? 11.710 -7.581 -31.230 1.00 88.06 92 GLY A C 1
ATOM 705 O O . GLY A 1 92 ? 11.715 -8.439 -32.117 1.00 88.06 92 GLY A O 1
ATOM 706 N N . ARG A 1 93 ? 10.989 -7.721 -30.112 1.00 83.81 93 ARG A N 1
ATOM 707 C CA . ARG A 1 93 ? 10.064 -8.831 -29.850 1.00 83.81 93 ARG A CA 1
ATOM 708 C C . ARG A 1 93 ? 8.736 -8.320 -29.310 1.00 83.81 93 ARG A C 1
ATOM 710 O O . ARG A 1 93 ? 8.632 -7.203 -28.819 1.00 83.81 93 ARG A O 1
ATOM 717 N N . ASP A 1 94 ? 7.721 -9.165 -29.430 1.00 79.62 94 ASP A N 1
ATOM 718 C CA . ASP A 1 94 ? 6.383 -8.884 -28.933 1.00 79.62 94 ASP A CA 1
ATOM 719 C C . ASP A 1 94 ? 6.235 -9.388 -27.483 1.00 79.62 94 ASP A C 1
ATOM 721 O O . ASP A 1 94 ? 6.311 -10.608 -27.269 1.00 79.62 94 ASP A O 1
ATOM 725 N N . PRO A 1 95 ? 5.986 -8.499 -26.499 1.00 77.00 95 PRO A N 1
ATOM 726 C CA . PRO A 1 95 ? 5.849 -8.886 -25.092 1.00 77.00 95 PRO A CA 1
ATOM 727 C C . PRO A 1 95 ? 4.632 -9.786 -24.826 1.00 77.00 95 PRO A C 1
ATOM 729 O O . PRO A 1 95 ? 4.555 -10.423 -23.783 1.00 77.00 95 PRO A O 1
ATOM 732 N N . ARG A 1 96 ? 3.699 -9.912 -25.780 1.00 69.50 96 ARG A N 1
ATOM 733 C CA . ARG A 1 96 ? 2.477 -10.727 -25.645 1.00 69.50 96 ARG A CA 1
ATOM 734 C C . ARG A 1 96 ? 2.702 -12.237 -25.779 1.00 69.50 96 ARG A C 1
ATOM 736 O O . ARG A 1 96 ? 1.766 -13.013 -25.611 1.00 69.50 96 ARG A O 1
ATOM 743 N N . THR A 1 97 ? 3.900 -12.680 -26.155 1.00 60.81 97 THR A N 1
ATOM 744 C CA . THR A 1 97 ? 4.105 -14.046 -26.674 1.00 60.81 97 THR A CA 1
ATOM 745 C C . THR A 1 97 ? 4.399 -15.122 -25.620 1.00 60.81 97 THR A C 1
ATOM 747 O O . THR A 1 97 ? 4.555 -16.283 -25.995 1.00 60.81 97 THR A O 1
ATOM 750 N N . ALA A 1 98 ? 4.414 -14.785 -24.323 1.00 60.78 98 ALA A N 1
ATOM 751 C CA . ALA A 1 98 ? 4.916 -15.682 -23.273 1.00 60.78 98 ALA A CA 1
ATOM 752 C C . ALA A 1 98 ? 3.934 -16.011 -22.126 1.00 60.78 98 ALA A C 1
ATOM 754 O O . ALA A 1 98 ? 4.338 -16.638 -21.154 1.00 60.78 98 ALA A O 1
ATOM 755 N N . GLY A 1 99 ? 2.649 -15.640 -22.213 1.00 73.25 99 GLY A N 1
ATOM 756 C CA . GLY A 1 99 ? 1.733 -15.816 -21.070 1.00 73.25 99 GLY A CA 1
ATOM 757 C C . GLY A 1 99 ? 2.098 -14.924 -19.875 1.00 73.25 99 GLY A C 1
ATOM 758 O O . GLY A 1 99 ? 1.823 -15.273 -18.735 1.00 73.25 99 GLY A O 1
ATOM 759 N N . THR A 1 100 ? 2.755 -13.801 -20.159 1.00 83.50 100 THR A N 1
ATOM 760 C CA . THR A 1 100 ? 3.140 -12.764 -19.205 1.00 83.50 100 THR A CA 1
ATOM 761 C C . THR A 1 100 ? 1.914 -11.967 -18.770 1.00 83.50 100 THR A C 1
ATOM 763 O O . THR A 1 100 ? 1.168 -11.493 -19.625 1.00 83.50 100 THR A O 1
ATOM 766 N N . ASP A 1 101 ? 1.740 -11.785 -17.461 1.00 83.44 101 ASP A N 1
ATOM 767 C CA . ASP A 1 101 ? 0.673 -10.947 -16.895 1.00 83.44 101 ASP A CA 1
ATOM 768 C C . ASP A 1 101 ? 1.105 -9.477 -16.750 1.00 83.44 101 ASP A C 1
ATOM 770 O O . ASP A 1 101 ? 0.320 -8.559 -16.985 1.00 83.44 101 ASP A O 1
ATOM 774 N N . VAL A 1 102 ? 2.376 -9.249 -16.399 1.00 86.81 102 VAL A N 1
ATOM 775 C CA . VAL A 1 102 ? 2.964 -7.923 -16.173 1.00 86.81 102 VAL A CA 1
ATOM 776 C C . VAL A 1 102 ? 4.362 -7.841 -16.778 1.00 86.81 102 VAL A C 1
ATOM 778 O O . VAL A 1 102 ? 5.172 -8.754 -16.625 1.00 86.81 102 VAL A O 1
ATOM 781 N N . PHE A 1 103 ? 4.659 -6.737 -17.461 1.00 87.94 103 PHE A N 1
ATOM 782 C CA . PHE A 1 103 ? 5.978 -6.465 -18.022 1.00 87.94 103 PHE A CA 1
ATOM 783 C C . PHE A 1 103 ? 6.668 -5.347 -17.233 1.00 87.94 103 PHE A C 1
ATOM 785 O O . PHE A 1 103 ? 6.246 -4.191 -17.271 1.00 87.94 103 PHE A O 1
ATOM 792 N N . VAL A 1 104 ? 7.732 -5.682 -16.502 1.00 88.06 104 VAL A N 1
ATOM 793 C CA . VAL A 1 104 ? 8.501 -4.698 -15.726 1.00 88.06 104 VAL A CA 1
ATOM 794 C C . VAL A 1 104 ? 9.546 -4.046 -16.631 1.00 88.06 104 VAL A C 1
ATOM 796 O O . VAL A 1 104 ? 10.456 -4.708 -17.128 1.00 88.06 104 VAL A O 1
ATOM 799 N N . MET A 1 105 ? 9.424 -2.738 -16.846 1.00 88.81 105 MET A N 1
ATOM 800 C CA . MET A 1 105 ? 10.352 -1.934 -17.638 1.00 88.81 105 MET A CA 1
ATOM 801 C C . MET A 1 105 ? 11.190 -1.042 -16.730 1.00 88.81 105 MET A C 1
ATOM 803 O O . MET A 1 105 ? 10.660 -0.200 -16.007 1.00 88.81 105 MET A O 1
ATOM 807 N N . VAL A 1 106 ? 12.511 -1.197 -16.806 1.00 87.25 106 VAL A N 1
ATOM 808 C CA . VAL A 1 106 ? 13.457 -0.434 -15.989 1.00 87.25 106 VAL A CA 1
ATOM 809 C C . VAL A 1 106 ? 14.183 0.589 -16.859 1.00 87.25 106 VAL A C 1
ATOM 811 O O . VAL A 1 106 ? 14.836 0.215 -17.834 1.00 87.25 106 VAL A O 1
ATOM 814 N N . TYR A 1 107 ? 14.082 1.876 -16.516 1.00 87.00 107 TYR A N 1
ATOM 815 C CA . TYR A 1 107 ? 14.672 2.965 -17.303 1.00 87.00 107 TYR A CA 1
ATOM 816 C C . TYR A 1 107 ? 15.782 3.697 -16.546 1.00 87.00 107 TYR A C 1
ATOM 818 O O . TYR A 1 107 ? 15.570 4.209 -15.446 1.00 87.00 107 TYR A O 1
ATOM 826 N N . ASP A 1 108 ? 16.956 3.809 -17.170 1.00 85.06 108 ASP A N 1
ATOM 827 C CA . ASP A 1 108 ? 18.004 4.739 -16.738 1.00 85.06 108 ASP A CA 1
ATOM 828 C C . ASP A 1 108 ? 17.680 6.168 -17.203 1.00 85.06 108 ASP A C 1
ATOM 830 O O . ASP A 1 108 ? 17.163 6.378 -18.302 1.00 85.06 108 ASP A O 1
ATOM 834 N N . GLY A 1 109 ? 17.954 7.160 -16.353 1.00 80.31 109 GLY A N 1
ATOM 835 C CA . GLY A 1 109 ? 17.605 8.564 -16.608 1.00 80.31 109 GLY A CA 1
ATOM 836 C C . GLY A 1 109 ? 16.108 8.895 -16.497 1.00 80.31 109 GLY A C 1
ATOM 837 O O . GLY A 1 109 ? 15.701 9.995 -16.877 1.00 80.31 109 GLY A O 1
ATOM 838 N N . TYR A 1 110 ? 15.286 7.977 -15.983 1.00 83.88 110 TYR A N 1
ATOM 839 C CA . TYR A 1 110 ? 13.885 8.215 -15.622 1.00 83.88 110 TYR A CA 1
ATOM 840 C C . TYR A 1 110 ? 13.777 8.643 -14.150 1.00 83.88 110 TYR A C 1
ATOM 842 O O . TYR A 1 110 ? 14.593 8.236 -13.326 1.00 83.88 110 TYR A O 1
ATOM 850 N N . GLY A 1 111 ? 12.815 9.518 -13.843 1.00 80.12 111 GLY A N 1
ATOM 851 C CA . GLY A 1 111 ? 12.613 10.125 -12.524 1.00 80.12 111 GLY A CA 1
ATOM 852 C C . GLY A 1 111 ? 12.447 9.117 -11.387 1.00 80.12 111 GLY A C 1
ATOM 853 O O . GLY A 1 111 ? 12.291 7.931 -11.599 1.00 80.12 111 GLY A O 1
ATOM 854 N N . THR A 1 112 ? 12.441 9.587 -10.146 1.00 72.56 112 THR A N 1
ATOM 855 C CA . THR A 1 112 ? 12.548 8.738 -8.940 1.00 72.56 112 THR A CA 1
ATOM 856 C C . THR A 1 112 ? 11.276 7.978 -8.542 1.00 72.56 112 THR A C 1
ATOM 858 O O . THR A 1 112 ? 11.218 7.425 -7.448 1.00 72.56 112 THR A O 1
ATOM 861 N N . VAL A 1 113 ? 10.236 7.990 -9.372 1.00 76.25 113 VAL A N 1
ATOM 862 C CA . VAL A 1 113 ? 8.936 7.374 -9.070 1.00 76.25 113 VAL A CA 1
ATOM 863 C C . VAL A 1 113 ? 8.633 6.293 -10.093 1.00 76.25 113 VAL A C 1
ATOM 865 O O . VAL A 1 113 ? 8.999 6.440 -11.258 1.00 76.25 113 VAL A O 1
ATOM 868 N N . GLY A 1 114 ? 7.993 5.212 -9.656 1.00 82.69 114 GLY A N 1
ATOM 869 C CA . GLY A 1 114 ? 7.431 4.224 -10.563 1.00 82.69 114 GLY A CA 1
ATOM 870 C C . GLY A 1 114 ? 6.090 4.690 -11.128 1.00 82.69 114 GLY A C 1
ATOM 871 O O . GLY A 1 114 ? 5.511 5.674 -10.661 1.00 82.69 114 GLY A O 1
ATOM 872 N N . VAL A 1 115 ? 5.641 4.006 -12.180 1.00 85.62 115 VAL A N 1
ATOM 873 C CA . VAL A 1 115 ? 4.293 4.145 -12.733 1.00 85.62 115 VAL A CA 1
ATOM 874 C C . VAL A 1 115 ? 3.819 2.807 -13.293 1.00 85.62 115 VAL A C 1
ATOM 876 O O . VAL A 1 115 ? 4.434 2.249 -14.207 1.00 85.62 115 VAL A O 1
ATOM 879 N N . GLU A 1 116 ? 2.673 2.336 -12.819 1.00 83.44 116 GLU A N 1
ATOM 880 C CA . GLU A 1 116 ? 1.853 1.353 -13.523 1.00 83.44 116 GLU A CA 1
ATOM 881 C C . GLU A 1 116 ? 1.052 2.000 -14.659 1.00 83.44 116 GLU A C 1
ATOM 883 O O . GLU A 1 116 ? 0.502 3.100 -14.544 1.00 83.44 116 GLU A O 1
ATOM 888 N N . SER A 1 117 ? 1.023 1.320 -15.802 1.00 82.44 117 SER A N 1
ATOM 889 C CA . SER A 1 117 ? 0.287 1.755 -16.987 1.00 82.44 117 SER A CA 1
ATOM 890 C C . SER A 1 117 ? 0.004 0.581 -17.921 1.00 82.44 117 SER A C 1
ATOM 892 O O . SER A 1 117 ? 0.680 -0.439 -17.882 1.00 82.44 117 SER A O 1
ATOM 894 N N . GLY A 1 118 ? -0.956 0.733 -18.831 1.00 77.69 118 GLY A N 1
ATOM 895 C CA . GLY A 1 118 ? -1.158 -0.237 -19.909 1.00 77.69 118 GLY A CA 1
ATOM 896 C C . GLY A 1 118 ? -0.161 -0.048 -21.053 1.00 77.69 118 GLY A C 1
ATOM 897 O O . GLY A 1 118 ? 0.170 1.082 -21.421 1.00 77.69 118 GLY A O 1
ATOM 898 N N . LEU A 1 119 ? 0.252 -1.146 -21.687 1.00 76.75 119 LEU A N 1
ATOM 899 C CA . LEU A 1 119 ? 1.011 -1.084 -22.934 1.00 76.75 119 LEU A CA 1
ATOM 900 C C . LEU A 1 119 ? 0.090 -0.793 -24.117 1.00 76.75 119 LEU A C 1
ATOM 902 O O . LEU A 1 119 ? -0.838 -1.552 -24.411 1.00 76.75 119 LEU A O 1
ATOM 906 N N . SER A 1 120 ? 0.375 0.306 -24.822 1.00 72.50 120 SER A N 1
ATOM 907 C CA . SER A 1 120 ? -0.429 0.779 -25.953 1.00 72.50 120 SER A CA 1
ATOM 908 C C . SER A 1 120 ? -0.686 -0.324 -26.986 1.00 72.50 120 SER A C 1
ATOM 910 O O . SER A 1 120 ? 0.237 -0.961 -27.494 1.00 72.50 120 SER A O 1
ATOM 912 N N . GLY A 1 121 ? -1.964 -0.537 -27.312 1.00 65.44 121 GLY A N 1
ATOM 913 C CA . GLY A 1 121 ? -2.394 -1.552 -28.278 1.00 65.44 121 GLY A CA 1
ATOM 914 C C . GLY A 1 121 ? -2.353 -2.994 -27.757 1.00 65.44 121 GLY A C 1
ATOM 915 O O . GLY A 1 121 ? -2.398 -3.926 -28.567 1.00 65.44 121 GLY A O 1
ATOM 916 N N . THR A 1 122 ? -2.266 -3.191 -26.439 1.00 68.12 122 THR A N 1
ATOM 917 C CA . THR A 1 122 ? -2.281 -4.507 -25.789 1.00 68.12 122 THR A CA 1
ATOM 918 C C . THR A 1 122 ? -3.119 -4.488 -24.506 1.00 68.12 122 THR A C 1
ATOM 920 O O . THR A 1 122 ? -3.370 -3.421 -23.952 1.00 68.12 122 THR A O 1
ATOM 923 N N . ASP A 1 123 ? -3.496 -5.672 -24.020 1.00 72.62 123 ASP A N 1
ATOM 924 C CA . ASP A 1 123 ? -4.108 -5.851 -22.694 1.00 72.62 123 ASP A CA 1
ATOM 925 C C . ASP A 1 123 ? -3.051 -6.093 -21.592 1.00 72.62 123 ASP A C 1
ATOM 927 O O . ASP A 1 123 ? -3.396 -6.453 -20.470 1.00 72.62 123 ASP A O 1
ATOM 931 N N . LEU A 1 124 ? -1.759 -5.941 -21.914 1.00 80.31 124 LEU A N 1
ATOM 932 C CA . LEU A 1 124 ? -0.654 -6.214 -21.000 1.00 80.31 124 LEU A CA 1
ATOM 933 C C . LEU A 1 124 ? -0.358 -4.987 -20.133 1.00 80.31 124 LEU A C 1
ATOM 935 O O . LEU A 1 124 ? -0.242 -3.868 -20.645 1.00 80.31 124 LEU A O 1
ATOM 939 N N . ALA A 1 125 ? -0.186 -5.206 -18.832 1.00 83.19 125 ALA A N 1
ATOM 940 C CA . ALA A 1 125 ? 0.263 -4.166 -17.920 1.00 83.19 125 ALA A CA 1
ATOM 941 C C . ALA A 1 125 ? 1.779 -3.964 -18.018 1.00 83.19 125 ALA A C 1
ATOM 943 O O . ALA A 1 125 ? 2.547 -4.922 -18.134 1.00 83.19 125 ALA A O 1
ATOM 944 N N . ALA A 1 126 ? 2.207 -2.709 -17.938 1.00 87.12 126 ALA A N 1
ATOM 945 C CA . ALA A 1 126 ? 3.592 -2.306 -17.795 1.00 87.12 126 ALA A CA 1
ATOM 946 C C . ALA A 1 126 ? 3.813 -1.610 -16.458 1.00 87.12 126 ALA A C 1
ATOM 948 O O . ALA A 1 126 ? 3.212 -0.579 -16.153 1.00 87.12 126 ALA A O 1
ATOM 949 N N . VAL A 1 127 ? 4.764 -2.148 -15.705 1.00 88.50 127 VAL A N 1
ATOM 950 C CA . VAL A 1 127 ? 5.291 -1.527 -14.496 1.00 88.50 127 VAL A CA 1
ATOM 951 C C . VAL A 1 127 ? 6.586 -0.828 -14.875 1.00 88.50 127 VAL A C 1
ATOM 953 O O . VAL A 1 127 ? 7.592 -1.471 -15.166 1.00 88.50 127 VAL A O 1
ATOM 956 N N . THR A 1 128 ? 6.546 0.498 -14.925 1.00 88.69 128 THR A N 1
ATOM 957 C CA . THR A 1 128 ? 7.704 1.331 -15.248 1.00 88.69 128 THR A CA 1
ATOM 958 C C . THR A 1 128 ? 8.393 1.739 -13.963 1.00 88.69 128 THR A C 1
ATOM 960 O O . THR A 1 128 ? 7.771 2.374 -13.118 1.00 88.69 128 THR A O 1
ATOM 963 N N . VAL A 1 129 ? 9.674 1.417 -13.816 1.00 86.75 129 VAL A N 1
ATOM 964 C CA . VAL A 1 129 ? 10.444 1.759 -12.615 1.00 86.75 129 VAL A CA 1
ATOM 965 C C . VAL A 1 129 ? 11.790 2.388 -12.979 1.00 86.75 129 VAL A C 1
ATOM 967 O O . VAL A 1 129 ? 12.375 2.058 -14.018 1.00 86.75 129 VAL A O 1
ATOM 970 N N . PRO A 1 130 ? 12.309 3.311 -12.157 1.00 83.06 130 PRO A N 1
ATOM 971 C CA . PRO A 1 130 ? 13.617 3.889 -12.407 1.00 83.06 130 PRO A CA 1
ATOM 972 C C . PRO A 1 130 ? 14.756 2.926 -12.082 1.00 83.06 130 PRO A C 1
ATOM 974 O O . PRO A 1 130 ? 14.708 2.173 -11.112 1.00 83.06 130 PRO A O 1
ATOM 977 N N . ALA A 1 131 ? 15.829 3.019 -12.866 1.00 77.19 131 ALA A N 1
ATOM 978 C CA . ALA A 1 131 ? 17.097 2.338 -12.605 1.00 77.19 131 ALA A CA 1
ATOM 979 C C . ALA A 1 131 ? 17.970 3.054 -11.560 1.00 77.19 131 ALA A C 1
ATOM 981 O O . ALA A 1 131 ? 19.057 2.570 -11.244 1.00 77.19 131 ALA A O 1
ATOM 982 N N . THR A 1 132 ? 17.542 4.227 -11.075 1.00 68.81 132 THR A N 1
ATOM 983 C CA . THR A 1 132 ? 18.322 5.070 -10.161 1.00 68.81 132 THR A CA 1
ATOM 984 C C . THR A 1 132 ? 18.710 4.319 -8.888 1.00 68.81 132 THR A C 1
ATOM 986 O O . THR A 1 132 ? 18.028 3.378 -8.474 1.00 68.81 132 THR A O 1
ATOM 989 N N . ASN A 1 133 ? 19.798 4.772 -8.257 1.00 51.41 133 ASN A N 1
ATOM 990 C CA . ASN A 1 133 ? 20.541 4.054 -7.215 1.00 51.41 133 ASN A CA 1
ATOM 991 C C . ASN A 1 133 ? 19.703 3.507 -6.039 1.00 51.41 133 ASN A C 1
ATOM 993 O O . ASN A 1 133 ? 20.102 2.517 -5.430 1.00 51.41 133 ASN A O 1
ATOM 997 N N . ASP A 1 134 ? 18.532 4.071 -5.757 1.00 57.66 134 ASP A N 1
ATOM 998 C CA . ASP A 1 134 ? 17.727 3.670 -4.602 1.00 57.66 134 ASP A CA 1
ATOM 999 C C . ASP A 1 134 ? 16.784 2.488 -4.844 1.00 57.66 134 ASP A C 1
ATOM 1001 O O . ASP A 1 134 ? 16.399 1.853 -3.873 1.00 57.66 134 ASP A O 1
ATOM 1005 N N . VAL A 1 135 ? 16.406 2.158 -6.087 1.00 57.84 135 VAL A N 1
ATOM 1006 C CA . VAL A 1 135 ? 15.432 1.073 -6.348 1.00 57.84 135 VAL A CA 1
ATOM 1007 C C . VAL A 1 135 ? 16.147 -0.253 -6.570 1.00 57.84 135 VAL A C 1
ATOM 1009 O O . VAL A 1 135 ? 15.899 -1.236 -5.880 1.00 57.84 135 VAL A O 1
ATOM 1012 N N . VAL A 1 136 ? 17.099 -0.280 -7.501 1.00 55.03 136 VAL A N 1
ATOM 1013 C CA . VAL A 1 136 ? 17.735 -1.536 -7.917 1.00 55.03 136 VAL A CA 1
ATOM 1014 C C . VAL A 1 136 ? 19.099 -1.736 -7.246 1.00 55.03 136 VAL A C 1
ATOM 1016 O O . VAL A 1 136 ? 19.374 -2.818 -6.733 1.00 55.03 136 VAL A O 1
ATOM 1019 N N . ASN A 1 137 ? 19.931 -0.691 -7.138 1.00 51.47 137 ASN A N 1
ATOM 1020 C CA . ASN A 1 137 ? 21.263 -0.818 -6.519 1.00 51.47 137 ASN A CA 1
ATOM 1021 C C . ASN A 1 137 ? 21.200 -0.990 -4.990 1.00 51.47 137 ASN A C 1
ATOM 1023 O O . ASN A 1 137 ? 22.048 -1.681 -4.425 1.00 51.47 137 ASN A O 1
ATOM 1027 N N . ALA A 1 138 ? 20.184 -0.428 -4.327 1.00 55.47 138 ALA A N 1
ATOM 1028 C CA . ALA A 1 138 ? 19.947 -0.620 -2.895 1.00 55.47 138 ALA A CA 1
ATOM 1029 C C . ALA A 1 138 ? 19.151 -1.899 -2.562 1.00 55.47 138 ALA A C 1
ATOM 1031 O O . ALA A 1 138 ? 18.868 -2.133 -1.390 1.00 55.47 138 ALA A O 1
ATOM 1032 N N . ARG A 1 139 ? 18.803 -2.728 -3.566 1.00 65.31 139 ARG A N 1
ATOM 1033 C CA . ARG A 1 139 ? 17.922 -3.904 -3.408 1.00 65.31 139 ARG A CA 1
ATOM 1034 C C . ARG A 1 139 ? 16.586 -3.540 -2.748 1.00 65.31 139 ARG A C 1
ATOM 1036 O O . ARG A 1 139 ? 16.092 -4.250 -1.881 1.00 65.31 139 ARG A O 1
ATOM 1043 N N . ASN A 1 140 ? 16.016 -2.410 -3.150 1.00 76.00 140 ASN A N 1
ATOM 1044 C CA . ASN A 1 140 ? 14.794 -1.887 -2.568 1.00 76.00 140 ASN A CA 1
ATOM 1045 C C . ASN A 1 140 ? 13.598 -2.255 -3.451 1.00 76.00 140 ASN A C 1
ATOM 1047 O O . ASN A 1 140 ? 13.315 -1.613 -4.465 1.00 76.00 140 ASN A O 1
ATOM 1051 N N . THR A 1 141 ? 12.869 -3.296 -3.062 1.00 84.69 141 THR A N 1
ATOM 1052 C CA . THR A 1 141 ? 11.691 -3.765 -3.808 1.00 84.69 141 THR A CA 1
ATOM 1053 C C . THR A 1 141 ? 10.501 -2.825 -3.724 1.00 84.69 141 THR A C 1
ATOM 1055 O O . THR A 1 141 ? 9.595 -2.966 -4.545 1.00 84.69 141 THR A O 1
ATOM 1058 N N . ARG A 1 142 ? 10.513 -1.840 -2.809 1.00 85.38 142 ARG A N 1
ATOM 1059 C CA . ARG A 1 142 ? 9.414 -0.897 -2.541 1.00 85.38 142 ARG A CA 1
ATOM 1060 C C . ARG A 1 142 ? 8.729 -0.407 -3.808 1.00 85.38 142 ARG A C 1
ATOM 1062 O O . ARG A 1 142 ? 7.516 -0.503 -3.919 1.00 85.38 142 ARG A O 1
ATOM 1069 N N . VAL A 1 143 ? 9.491 0.142 -4.756 1.00 85.31 143 VAL A N 1
ATOM 1070 C CA . VAL A 1 143 ? 8.891 0.759 -5.949 1.00 85.31 143 VAL A CA 1
ATOM 1071 C C . VAL A 1 143 ? 8.257 -0.304 -6.842 1.00 85.31 143 VAL A C 1
ATOM 1073 O O . VAL A 1 143 ? 7.152 -0.111 -7.325 1.00 85.31 143 VAL A O 1
ATOM 1076 N N . VAL A 1 144 ? 8.897 -1.462 -7.013 1.00 88.06 144 VAL A N 1
ATOM 1077 C CA . VAL A 1 144 ? 8.334 -2.531 -7.850 1.00 88.06 144 VAL A CA 1
ATOM 1078 C C . VAL A 1 144 ? 7.058 -3.106 -7.235 1.00 88.06 144 VAL A C 1
ATOM 1080 O O . VAL A 1 144 ? 6.078 -3.281 -7.953 1.00 88.06 144 VAL A O 1
ATOM 1083 N N . VAL A 1 145 ? 7.034 -3.358 -5.922 1.00 91.06 145 VAL A N 1
ATOM 1084 C CA . VAL A 1 145 ? 5.836 -3.888 -5.244 1.00 91.06 145 VAL A CA 1
ATOM 1085 C C . VAL A 1 145 ? 4.713 -2.849 -5.180 1.00 91.06 145 VAL A C 1
ATOM 1087 O O . VAL A 1 145 ? 3.543 -3.200 -5.300 1.00 91.06 145 VAL A O 1
ATOM 1090 N N . HIS A 1 146 ? 5.049 -1.560 -5.081 1.00 91.62 146 HIS A N 1
ATOM 1091 C CA . HIS A 1 146 ? 4.083 -0.467 -5.183 1.00 91.62 146 HIS A CA 1
ATOM 1092 C C . HIS A 1 146 ? 3.381 -0.469 -6.546 1.00 91.62 146 HIS A C 1
ATOM 1094 O O . HIS A 1 146 ? 2.154 -0.515 -6.628 1.00 91.62 146 HIS A O 1
ATOM 1100 N N . GLU A 1 147 ? 4.158 -0.480 -7.631 1.00 89.88 147 GLU A N 1
ATOM 1101 C CA . GLU A 1 147 ? 3.592 -0.431 -8.979 1.00 89.88 147 GLU A CA 1
ATOM 1102 C C . GLU A 1 147 ? 2.866 -1.730 -9.361 1.00 89.88 147 GLU A C 1
ATOM 1104 O O . GLU A 1 147 ? 1.817 -1.688 -10.003 1.00 89.88 147 GLU A O 1
ATOM 1109 N N . ILE A 1 148 ? 3.353 -2.901 -8.931 1.00 90.31 148 ILE A N 1
ATOM 1110 C CA . ILE A 1 148 ? 2.592 -4.150 -9.102 1.00 90.31 148 ILE A CA 1
ATOM 1111 C C . ILE A 1 148 ? 1.298 -4.104 -8.268 1.00 90.31 148 ILE A C 1
ATOM 1113 O O . ILE A 1 148 ? 0.271 -4.615 -8.711 1.00 90.31 148 ILE A O 1
ATOM 1117 N N . GLY A 1 149 ? 1.283 -3.434 -7.112 1.00 90.44 149 GLY A N 1
ATOM 1118 C CA . GLY A 1 149 ? 0.059 -3.174 -6.351 1.00 90.44 149 GLY A CA 1
ATOM 1119 C C . GLY A 1 149 ? -1.011 -2.457 -7.181 1.00 90.44 149 GLY A C 1
ATOM 1120 O O . GLY A 1 149 ? -2.175 -2.866 -7.168 1.00 90.44 149 GLY A O 1
ATOM 1121 N N . HIS A 1 150 ? -0.628 -1.454 -7.976 1.00 88.19 150 HIS A N 1
ATOM 1122 C CA . HIS A 1 150 ? -1.541 -0.806 -8.924 1.00 88.19 150 HIS A CA 1
ATOM 1123 C C . HIS A 1 150 ? -2.065 -1.757 -9.999 1.00 88.19 150 HIS A C 1
ATOM 1125 O O . HIS A 1 150 ? -3.269 -1.756 -10.265 1.00 88.19 150 HIS A O 1
ATOM 1131 N N . PHE A 1 151 ? -1.207 -2.622 -10.545 1.00 86.81 151 PHE A N 1
ATOM 1132 C CA . PHE A 1 151 ? -1.618 -3.646 -11.510 1.00 86.81 151 PHE A CA 1
ATOM 1133 C C . PHE A 1 151 ? -2.666 -4.597 -10.913 1.00 86.81 151 PHE A C 1
ATOM 1135 O O . PHE A 1 151 ? -3.652 -4.944 -11.564 1.00 86.81 151 PHE A O 1
ATOM 1142 N N . LEU A 1 152 ? -2.502 -4.958 -9.640 1.00 87.56 152 LEU A N 1
ATOM 1143 C CA . LEU A 1 152 ? -3.457 -5.779 -8.895 1.00 87.56 152 LEU A CA 1
ATOM 1144 C C . LEU A 1 152 ? -4.753 -5.027 -8.526 1.00 87.56 152 LEU A C 1
ATOM 1146 O O . LEU A 1 152 ? -5.678 -5.619 -7.971 1.00 87.56 152 LEU A O 1
ATOM 1150 N N . GLY A 1 153 ? -4.857 -3.739 -8.863 1.00 84.81 153 GLY A N 1
ATOM 1151 C CA . GLY A 1 153 ? -6.049 -2.916 -8.676 1.00 84.81 153 GLY A CA 1
ATOM 1152 C C . GLY A 1 153 ? -6.043 -2.063 -7.409 1.00 84.81 153 GLY A C 1
ATOM 1153 O O . GLY A 1 153 ? -7.075 -1.469 -7.082 1.00 84.81 153 GLY A O 1
ATOM 1154 N N . LEU A 1 154 ? -4.914 -1.978 -6.697 1.00 86.56 154 LEU A N 1
ATOM 1155 C CA . LEU A 1 154 ? -4.774 -1.086 -5.550 1.00 86.56 154 LEU A CA 1
ATOM 1156 C C . LEU A 1 154 ? -4.592 0.371 -5.986 1.00 86.56 154 LEU A C 1
ATOM 1158 O O . LEU A 1 154 ? -4.151 0.696 -7.090 1.00 86.56 154 LEU A O 1
ATOM 1162 N N . ARG A 1 155 ? -4.917 1.288 -5.083 1.00 82.81 155 ARG A N 1
ATOM 1163 C CA . ARG A 1 155 ? -4.624 2.720 -5.216 1.00 82.81 155 ARG A CA 1
ATOM 1164 C C . ARG A 1 155 ? -3.708 3.122 -4.067 1.00 82.81 155 ARG A C 1
ATOM 1166 O O . ARG A 1 155 ? -3.450 2.319 -3.181 1.00 82.81 155 ARG A O 1
ATOM 1173 N N . HIS A 1 156 ? -3.230 4.363 -4.086 1.00 84.25 156 HIS A N 1
ATOM 1174 C CA . HIS A 1 156 ? -2.380 4.845 -3.005 1.00 84.25 156 HIS A CA 1
ATOM 1175 C C . HIS A 1 156 ? -3.094 4.816 -1.648 1.00 84.25 156 HIS A C 1
ATOM 1177 O O . HIS A 1 156 ? -4.228 5.295 -1.544 1.00 84.25 156 HIS A O 1
ATOM 1183 N N . ALA A 1 157 ? -2.386 4.331 -0.629 1.00 83.00 157 ALA A N 1
ATOM 1184 C CA . ALA A 1 157 ? -2.772 4.437 0.770 1.00 83.00 157 ALA A CA 1
ATOM 1185 C C . ALA A 1 157 ? -2.421 5.837 1.281 1.00 83.00 157 ALA A C 1
ATOM 1187 O O . ALA A 1 157 ? -1.267 6.281 1.246 1.00 83.00 157 ALA A O 1
ATOM 1188 N N . ALA A 1 158 ? -3.441 6.553 1.731 1.00 77.19 158 ALA A N 1
ATOM 1189 C CA . ALA A 1 158 ? -3.337 7.953 2.082 1.00 77.19 158 ALA A CA 1
ATOM 1190 C C . ALA A 1 158 ? -3.339 8.145 3.604 1.00 77.19 158 ALA A C 1
ATOM 1192 O O . ALA A 1 158 ? -3.723 7.272 4.369 1.00 77.19 158 ALA A O 1
ATOM 1193 N N . GLY A 1 159 ? -2.951 9.331 4.057 1.00 74.75 159 GLY A N 1
ATOM 1194 C CA . GLY A 1 159 ? -2.999 9.686 5.476 1.00 74.75 159 GLY A CA 1
ATOM 1195 C C . GLY A 1 159 ? -3.503 11.105 5.661 1.00 74.75 159 GLY A C 1
ATOM 1196 O O . GLY A 1 159 ? -3.255 11.975 4.816 1.00 74.75 159 GLY A O 1
ATOM 1197 N N . TRP A 1 160 ? -4.228 11.357 6.750 1.00 70.62 160 TRP A N 1
ATOM 1198 C CA . TRP A 1 160 ? -4.569 12.726 7.125 1.00 70.62 160 TRP A CA 1
ATOM 1199 C C . TRP A 1 160 ? -3.344 13.443 7.694 1.00 70.62 160 TRP A C 1
ATOM 1201 O O . TRP A 1 160 ? -2.664 12.958 8.597 1.00 70.62 160 TRP A O 1
ATOM 1211 N N . ARG A 1 161 ? -3.115 14.657 7.203 1.00 71.31 161 ARG A N 1
ATOM 1212 C CA . ARG A 1 161 ? -2.240 15.648 7.816 1.00 71.31 161 ARG A CA 1
ATOM 1213 C C . ARG A 1 161 ? -3.091 16.826 8.252 1.00 71.31 161 ARG A C 1
ATOM 1215 O O . ARG A 1 161 ? -3.478 17.652 7.424 1.00 71.31 161 ARG A O 1
ATOM 1222 N N . CYS A 1 162 ? -3.372 16.887 9.544 1.00 68.25 162 CYS A N 1
ATOM 1223 C CA . CYS A 1 162 ? -4.001 18.038 10.171 1.00 68.25 162 CYS A CA 1
ATOM 1224 C C . CYS A 1 162 ? -2.899 18.936 10.730 1.00 68.25 162 CYS A C 1
ATOM 1226 O O . CYS A 1 162 ? -2.092 18.495 11.549 1.00 68.25 162 CYS A O 1
ATOM 1228 N N . ASP A 1 163 ? -2.804 20.171 10.237 1.00 59.88 163 ASP A N 1
ATOM 1229 C CA . ASP A 1 163 ? -1.830 21.115 10.772 1.00 59.88 163 ASP A CA 1
ATOM 1230 C C . ASP A 1 163 ? -2.223 21.434 12.223 1.00 59.88 163 ASP A C 1
ATOM 1232 O O . ASP A 1 163 ? -3.304 21.954 12.484 1.00 59.88 163 ASP A O 1
ATOM 1236 N N . ALA A 1 164 ? -1.330 21.142 13.174 1.00 51.94 164 ALA A N 1
ATOM 1237 C CA . ALA A 1 164 ? -1.542 21.310 14.618 1.00 51.94 164 ALA A CA 1
ATOM 1238 C C . ALA A 1 164 ? -1.756 22.772 15.076 1.00 51.94 164 ALA A C 1
ATOM 1240 O O . ALA A 1 164 ? -1.761 23.064 16.274 1.00 51.94 164 ALA A O 1
ATOM 1241 N N . SER A 1 165 ? -1.928 23.722 14.152 1.00 46.91 165 SER A N 1
ATOM 1242 C CA . SER A 1 165 ? -2.433 25.039 14.512 1.00 46.91 165 SER A CA 1
ATOM 1243 C C . SER A 1 165 ? -3.863 24.875 15.004 1.00 46.91 165 SER A C 1
ATOM 1245 O O . SER A 1 165 ? -4.720 24.425 14.254 1.00 46.91 165 SER A O 1
ATOM 1247 N N . THR A 1 166 ? -4.108 25.245 16.257 1.00 47.84 166 THR A N 1
ATOM 1248 C CA . THR A 1 166 ? -5.416 25.346 16.907 1.00 47.84 166 THR A CA 1
ATOM 1249 C C . THR A 1 166 ? -6.426 26.077 16.009 1.00 47.84 166 THR A C 1
ATOM 1251 O O . THR A 1 166 ? -6.615 27.287 16.128 1.00 47.84 166 THR A O 1
ATOM 1254 N N . VAL A 1 167 ? -7.085 25.375 15.085 1.00 45.72 167 VAL A N 1
ATOM 1255 C CA . VAL A 1 167 ? -8.243 25.926 14.388 1.00 45.72 167 VAL A CA 1
ATOM 1256 C C . VAL A 1 167 ? -9.370 25.852 15.401 1.00 45.72 167 VAL A C 1
ATOM 1258 O O . VAL A 1 167 ? -9.798 24.765 15.772 1.00 45.72 167 VAL A O 1
ATOM 1261 N N . VAL A 1 168 ? -9.785 27.005 15.927 1.00 46.06 168 VAL A N 1
ATOM 1262 C CA . VAL A 1 168 ? -10.979 27.092 16.767 1.00 46.06 168 VAL A CA 1
ATOM 1263 C C . VAL A 1 168 ? -12.175 27.291 15.851 1.00 46.06 168 VAL A C 1
ATOM 1265 O O . VAL A 1 168 ? -12.350 28.380 15.306 1.00 46.06 168 VAL A O 1
ATOM 1268 N N . HIS A 1 169 ? -12.999 26.260 15.680 1.00 41.22 169 HIS A N 1
ATOM 1269 C CA . HIS A 1 169 ? -14.275 26.375 14.971 1.00 41.22 169 HIS A CA 1
ATOM 1270 C C . HIS A 1 169 ? -15.412 26.043 15.942 1.00 41.22 169 HIS A C 1
ATOM 1272 O O . HIS A 1 169 ? -15.381 25.004 16.590 1.00 41.22 169 HIS A O 1
ATOM 1278 N N . ASP A 1 170 ? -16.394 26.941 16.096 1.00 47.75 170 ASP A N 1
ATOM 1279 C CA . ASP A 1 170 ? -17.490 26.811 17.083 1.00 47.75 170 ASP A CA 1
ATOM 1280 C C . ASP A 1 170 ? -17.028 26.568 18.540 1.00 47.75 170 ASP A C 1
ATOM 1282 O O . ASP A 1 170 ? -17.689 25.885 19.319 1.00 47.75 170 ASP A O 1
ATOM 1286 N N . GLY A 1 171 ? -15.888 27.148 18.933 1.00 45.97 171 GLY A N 1
ATOM 1287 C CA . GLY A 1 171 ? -15.325 26.989 20.282 1.00 45.97 171 GLY A CA 1
ATOM 1288 C C . GLY A 1 171 ? -14.524 25.700 20.487 1.00 45.97 171 GLY A C 1
ATOM 1289 O O . GLY A 1 171 ? -14.039 25.466 21.588 1.00 45.97 171 GLY A O 1
ATOM 1290 N N . TYR A 1 172 ? -14.341 24.893 19.439 1.00 41.28 172 TYR A N 1
ATOM 1291 C CA . TYR A 1 172 ? -13.594 23.643 19.498 1.00 41.28 172 TYR A CA 1
ATOM 1292 C C . TYR A 1 172 ? -12.159 23.816 19.018 1.00 41.28 172 TYR A C 1
ATOM 1294 O O . TYR A 1 172 ? -11.940 24.211 17.877 1.00 41.28 172 TYR A O 1
ATOM 1302 N N . VAL A 1 173 ? -11.188 23.497 19.868 1.00 43.94 173 VAL A N 1
ATOM 1303 C CA . VAL A 1 173 ? -9.774 23.414 19.497 1.00 43.94 173 VAL A CA 1
ATOM 1304 C C . VAL A 1 173 ? -9.558 22.130 18.687 1.00 43.94 173 VAL A C 1
ATOM 1306 O O . VAL A 1 173 ? -9.594 21.034 19.234 1.00 43.94 173 VAL A O 1
ATOM 1309 N N . VAL A 1 174 ? -9.307 22.244 17.380 1.00 47.22 174 VAL A N 1
ATOM 1310 C CA . VAL A 1 174 ? -9.044 21.088 16.492 1.00 47.22 174 VAL A CA 1
ATOM 1311 C C . VAL A 1 174 ? -7.612 20.529 16.671 1.00 47.22 174 VAL A C 1
ATOM 1313 O O . VAL A 1 174 ? -7.161 19.704 15.891 1.00 47.22 174 VAL A O 1
ATOM 1316 N N . SER A 1 175 ? -6.866 20.924 17.712 1.00 41.06 175 SER A N 1
ATOM 1317 C CA . SER A 1 175 ? -5.442 20.560 17.839 1.00 41.06 175 SER A CA 1
ATOM 1318 C C . SER A 1 175 ? -5.148 19.135 18.329 1.00 41.06 175 SER A C 1
ATOM 1320 O O . SER A 1 175 ? -3.986 18.853 18.590 1.00 41.06 175 SER A O 1
ATOM 1322 N N . GLU A 1 176 ? -6.135 18.245 18.470 1.00 47.62 176 GLU A N 1
ATOM 1323 C CA . GLU A 1 176 ? -5.924 16.907 19.065 1.00 47.62 176 GLU A CA 1
ATOM 1324 C C . GLU A 1 176 ? -6.800 15.784 18.474 1.00 47.62 176 GLU A C 1
ATOM 1326 O O . GLU A 1 176 ? -6.856 14.700 19.043 1.00 47.62 176 GLU A O 1
ATOM 1331 N N . HIS A 1 177 ? -7.507 16.002 17.358 1.00 51.03 177 HIS A N 1
ATOM 1332 C CA . HIS A 1 177 ? -8.446 14.992 16.850 1.00 51.03 177 HIS A CA 1
ATOM 1333 C C . HIS A 1 177 ? -7.893 14.230 15.646 1.00 51.03 177 HIS A C 1
ATOM 1335 O O . HIS A 1 177 ? -7.573 14.823 14.618 1.00 51.03 177 HIS A O 1
ATOM 1341 N N . ASP A 1 178 ? -7.888 12.899 15.760 1.00 56.47 178 ASP A N 1
ATOM 1342 C CA . ASP A 1 178 ? -7.432 11.932 14.748 1.00 56.47 178 ASP A CA 1
ATOM 1343 C C . ASP A 1 178 ? -8.247 11.958 13.441 1.00 56.47 178 ASP A C 1
ATOM 1345 O O . ASP A 1 178 ? -7.934 11.255 12.476 1.00 56.47 178 ASP A O 1
ATOM 1349 N N . VAL A 1 179 ? -9.332 12.736 13.401 1.00 66.88 179 VAL A N 1
ATOM 1350 C CA . VAL A 1 179 ? -10.330 12.710 12.334 1.00 66.88 179 VAL A CA 1
ATOM 1351 C C . VAL A 1 179 ? -10.773 14.107 11.918 1.00 66.88 179 VAL A C 1
ATOM 1353 O O . VAL A 1 179 ? -11.041 14.987 12.739 1.00 66.88 179 VAL A O 1
ATOM 1356 N N . SER A 1 180 ? -10.948 14.285 10.609 1.00 65.50 180 SER A N 1
ATOM 1357 C CA . SER A 1 180 ? -11.599 15.473 10.064 1.00 65.50 180 SER A CA 1
ATOM 1358 C C . SER A 1 180 ? -13.118 15.460 10.356 1.00 65.50 180 SER A C 1
ATOM 1360 O O . SER A 1 180 ? -13.779 14.415 10.199 1.00 65.50 180 SER A O 1
ATOM 1362 N N . PRO A 1 181 ? -13.715 16.620 10.706 1.00 62.44 181 PRO A N 1
ATOM 1363 C CA . PRO A 1 181 ? -15.169 16.786 10.789 1.00 62.44 181 PRO A CA 1
ATOM 1364 C C . PRO A 1 181 ? -15.854 16.649 9.428 1.00 62.44 181 PRO A C 1
ATOM 1366 O O . PRO A 1 181 ? -17.044 16.335 9.356 1.00 62.44 181 PRO A O 1
ATOM 1369 N N . SER A 1 182 ? -15.119 16.881 8.337 1.00 60.31 182 SER A N 1
ATOM 1370 C CA . SER A 1 182 ? -15.645 16.745 6.988 1.00 60.31 182 SER A CA 1
ATOM 1371 C C . SER A 1 182 ? -15.932 15.269 6.677 1.00 60.31 182 SER A C 1
ATOM 1373 O O . SER A 1 182 ? -15.042 14.410 6.754 1.00 60.31 182 SER A O 1
ATOM 1375 N N . PRO A 1 183 ? -17.167 14.917 6.275 1.00 53.50 183 PRO A N 1
ATOM 1376 C CA . PRO A 1 183 ? -17.425 13.619 5.665 1.00 53.50 183 PRO A CA 1
ATOM 1377 C C . PRO A 1 183 ? -16.829 13.543 4.253 1.00 53.50 183 PRO A C 1
ATOM 1379 O O . PRO A 1 183 ? -16.655 12.441 3.731 1.00 53.50 183 PRO A O 1
ATOM 1382 N N . GLU A 1 184 ? -16.498 14.683 3.646 1.00 55.12 184 GLU A N 1
ATOM 1383 C CA . GLU A 1 184 ? -15.962 14.782 2.296 1.00 55.12 184 GLU A CA 1
ATOM 1384 C C . GLU A 1 184 ? -14.434 14.706 2.311 1.00 55.12 184 GLU A C 1
ATOM 1386 O O . GLU A 1 184 ? -13.746 15.472 2.989 1.00 55.12 184 GLU A O 1
ATOM 1391 N N . GLU A 1 185 ? -13.916 13.750 1.546 1.00 54.12 185 GLU A N 1
ATOM 1392 C CA . GLU A 1 185 ? -12.493 13.551 1.296 1.00 54.12 185 GLU A CA 1
ATOM 1393 C C . GLU A 1 185 ? -11.975 14.682 0.402 1.00 54.12 185 GLU A C 1
ATOM 1395 O O . GLU A 1 185 ? -12.152 14.655 -0.820 1.00 54.12 185 GLU A O 1
ATOM 1400 N N . LEU A 1 186 ? -11.325 15.690 0.981 1.00 50.53 186 LEU A N 1
ATOM 1401 C CA . LEU A 1 186 ? -10.795 16.777 0.169 1.00 50.53 186 LEU A CA 1
ATOM 1402 C C . LEU A 1 186 ? -9.552 16.342 -0.601 1.00 50.53 186 LEU A C 1
ATOM 1404 O O . LEU A 1 186 ? -8.564 15.845 -0.064 1.00 50.53 186 LEU A O 1
ATOM 1408 N N . THR A 1 187 ? -9.613 16.517 -1.917 1.00 50.56 187 THR A N 1
ATOM 1409 C CA . THR A 1 187 ? -8.491 16.302 -2.824 1.00 50.56 187 THR A CA 1
ATOM 1410 C C . THR A 1 187 ? -7.557 17.514 -2.758 1.00 50.56 187 THR A C 1
ATOM 1412 O O . THR A 1 187 ? -7.852 18.544 -3.359 1.00 50.56 187 THR A O 1
ATOM 1415 N N . GLY A 1 188 ? -6.436 17.401 -2.042 1.00 50.34 188 GLY A N 1
ATOM 1416 C CA . GLY A 1 188 ? -5.288 18.316 -2.163 1.00 50.34 188 GLY A CA 1
ATOM 1417 C C . GLY A 1 188 ? -5.477 19.760 -1.674 1.00 50.34 188 GLY A C 1
ATOM 1418 O O . GLY A 1 188 ? -4.521 20.529 -1.719 1.00 50.34 188 GLY A O 1
ATOM 1419 N N . ALA A 1 189 ? -6.662 20.134 -1.191 1.00 55.06 189 ALA A N 1
ATOM 1420 C CA . ALA A 1 189 ? -6.905 21.375 -0.463 1.00 55.06 189 ALA A CA 1
ATOM 1421 C C . ALA A 1 189 ? -7.095 21.059 1.025 1.00 55.06 189 ALA A C 1
ATOM 1423 O O . ALA A 1 189 ? -7.677 20.025 1.357 1.00 55.06 189 ALA A O 1
ATOM 1424 N N . LEU A 1 190 ? -6.610 21.945 1.902 1.00 60.28 190 LEU A N 1
ATOM 1425 C CA . LEU A 1 190 ? -6.964 21.905 3.320 1.00 60.28 190 LEU A CA 1
ATOM 1426 C C . LEU A 1 190 ? -8.484 21.989 3.444 1.00 60.28 190 LEU A C 1
ATOM 1428 O O . LEU A 1 190 ? -9.128 22.792 2.759 1.00 60.28 190 LEU A O 1
ATOM 1432 N N . ASP A 1 191 ? -9.049 21.164 4.312 1.00 63.91 191 ASP A N 1
ATOM 1433 C CA . ASP A 1 191 ? -10.437 21.300 4.698 1.00 63.91 191 ASP A CA 1
ATOM 1434 C C . ASP A 1 191 ? -10.663 22.561 5.525 1.00 63.91 191 ASP A C 1
ATOM 1436 O O . ASP A 1 191 ? -9.703 23.204 5.967 1.00 63.91 191 ASP A O 1
ATOM 1440 N N . PRO A 1 192 ? -11.932 22.961 5.725 1.00 61.03 192 PRO A N 1
ATOM 1441 C CA . PRO A 1 192 ? -12.253 24.105 6.573 1.00 61.03 192 PRO A CA 1
ATOM 1442 C C . PRO A 1 192 ? -11.694 24.004 8.005 1.00 61.03 192 PRO A C 1
ATOM 1444 O O . PRO A 1 192 ? -11.771 24.977 8.750 1.00 61.03 192 PRO A O 1
ATOM 1447 N N . TYR A 1 193 ? -11.142 22.849 8.384 1.00 63.19 193 TYR A N 1
ATOM 1448 C CA . TYR A 1 193 ? -10.620 22.504 9.697 1.00 63.19 193 TYR A CA 1
ATOM 1449 C C . TYR A 1 193 ? -9.091 22.321 9.717 1.00 63.19 193 TYR A C 1
ATOM 1451 O O . TYR A 1 193 ? -8.543 21.980 10.760 1.00 63.19 193 TYR A O 1
ATOM 1459 N N . GLY A 1 194 ? -8.389 22.600 8.610 1.00 68.56 194 GLY A N 1
ATOM 1460 C CA . GLY A 1 194 ? -6.925 22.523 8.532 1.00 68.56 194 GLY A CA 1
ATOM 1461 C C . GLY A 1 194 ? -6.364 21.116 8.298 1.00 68.56 194 GLY A C 1
ATOM 1462 O O . GLY A 1 194 ? -5.160 20.909 8.446 1.00 68.56 194 GLY A O 1
ATOM 1463 N N . CYS A 1 195 ? -7.202 20.155 7.913 1.00 71.38 195 CYS A N 1
ATOM 1464 C CA . CYS A 1 195 ? -6.787 18.809 7.538 1.00 71.38 195 CYS A CA 1
ATOM 1465 C C . CYS A 1 195 ? -6.649 18.678 6.020 1.00 71.38 195 CYS A C 1
ATOM 1467 O O . CYS A 1 195 ? -7.544 19.026 5.256 1.00 71.38 195 CYS A O 1
ATOM 1469 N N . SER A 1 196 ? -5.527 18.134 5.565 1.00 71.19 196 SER A N 1
ATOM 1470 C CA . SER A 1 196 ? -5.290 17.757 4.171 1.00 71.19 196 SER A CA 1
ATOM 1471 C C . SER A 1 196 ? -5.029 16.265 4.072 1.00 71.19 196 SER A C 1
ATOM 1473 O O . SER A 1 196 ? -4.574 15.635 5.024 1.00 71.19 196 SER A O 1
ATOM 1475 N N . LEU A 1 197 ? -5.307 15.694 2.905 1.00 72.88 197 LEU A N 1
ATOM 1476 C CA . LEU A 1 197 ? -4.951 14.317 2.623 1.00 72.88 197 LEU A CA 1
ATOM 1477 C C . LEU A 1 197 ? -3.598 14.254 1.910 1.00 72.88 197 LEU A C 1
ATOM 1479 O O . LEU A 1 197 ? -3.429 14.835 0.835 1.00 72.88 197 LEU A O 1
ATOM 1483 N N . LEU A 1 198 ? -2.665 13.498 2.479 1.00 75.00 198 LEU A N 1
ATOM 1484 C CA . LEU A 1 198 ? -1.414 13.131 1.832 1.00 75.00 198 LEU A CA 1
ATOM 1485 C C . LEU A 1 198 ? -1.618 11.827 1.065 1.00 75.00 198 LEU A C 1
ATOM 1487 O O . LEU A 1 198 ? -1.918 10.798 1.661 1.00 75.00 198 LEU A O 1
ATOM 1491 N N . THR A 1 199 ? -1.452 11.872 -0.258 1.00 76.69 199 THR A N 1
ATOM 1492 C CA . THR A 1 199 ? -1.676 10.723 -1.152 1.00 76.69 199 THR A CA 1
ATOM 1493 C C . THR A 1 199 ? -0.893 9.475 -0.749 1.00 76.69 199 THR A C 1
ATOM 1495 O O . THR A 1 199 ? -1.448 8.395 -0.849 1.00 76.69 199 THR A O 1
ATOM 1498 N N . TYR A 1 200 ? 0.346 9.641 -0.278 1.00 79.38 200 TYR A N 1
ATOM 1499 C CA . TYR A 1 200 ? 1.214 8.568 0.228 1.00 79.38 200 TYR A CA 1
ATOM 1500 C C . TYR A 1 200 ? 1.375 8.654 1.752 1.00 79.38 200 TYR A C 1
ATOM 1502 O O . TYR A 1 200 ? 2.460 8.454 2.287 1.00 79.38 200 TYR A O 1
ATOM 1510 N N . GLY A 1 201 ? 0.328 9.108 2.439 1.00 77.88 201 GLY A N 1
ATOM 1511 C CA . GLY A 1 201 ? 0.401 9.462 3.852 1.00 77.88 201 GLY A CA 1
ATOM 1512 C C . GLY A 1 201 ? 0.359 8.279 4.810 1.00 77.88 201 GLY A C 1
ATOM 1513 O O . GLY A 1 201 ? 0.654 8.490 5.977 1.00 77.88 201 GLY A O 1
ATOM 1514 N N . ASP A 1 202 ? 0.002 7.079 4.348 1.00 82.75 202 ASP A N 1
ATOM 1515 C CA . ASP A 1 202 ? 0.029 5.874 5.179 1.00 82.75 202 ASP A CA 1
ATOM 1516 C C . ASP A 1 202 ? 1.453 5.314 5.255 1.00 82.75 202 ASP A C 1
ATOM 1518 O O . ASP A 1 202 ? 1.923 4.657 4.329 1.00 82.75 202 ASP A O 1
ATOM 1522 N N . GLU A 1 203 ? 2.154 5.578 6.353 1.00 84.25 203 GLU A N 1
ATOM 1523 C CA . GLU A 1 203 ? 3.536 5.123 6.579 1.00 84.25 203 GLU A CA 1
ATOM 1524 C C . GLU A 1 203 ? 3.655 3.615 6.824 1.00 84.25 203 GLU A C 1
ATOM 1526 O O . GLU A 1 203 ? 4.759 3.118 7.017 1.00 84.25 203 GLU A O 1
ATOM 1531 N N . TYR A 1 204 ? 2.548 2.877 6.791 1.00 87.50 204 TYR A N 1
ATOM 1532 C CA . TYR A 1 204 ? 2.517 1.454 7.097 1.00 87.50 204 TYR A CA 1
ATOM 1533 C C . TYR A 1 204 ? 2.065 0.580 5.928 1.00 87.50 204 TYR A C 1
ATOM 1535 O O . TYR A 1 204 ? 2.062 -0.641 6.047 1.00 87.50 204 TYR A O 1
ATOM 1543 N N . ASP A 1 205 ? 1.700 1.165 4.791 1.00 89.50 205 ASP A N 1
ATOM 1544 C CA . ASP A 1 205 ? 1.345 0.422 3.582 1.00 89.50 205 ASP A CA 1
ATOM 1545 C C . ASP A 1 205 ? 2.304 0.797 2.444 1.00 89.50 205 ASP A C 1
ATOM 1547 O O . ASP A 1 205 ? 2.575 1.987 2.242 1.00 89.50 205 ASP A O 1
ATOM 1551 N N . PRO A 1 206 ? 2.810 -0.169 1.660 1.00 89.19 206 PRO A N 1
ATOM 1552 C CA . PRO A 1 206 ? 3.622 0.115 0.480 1.00 89.19 206 PRO A CA 1
ATOM 1553 C C . PRO A 1 206 ? 2.929 0.997 -0.542 1.00 89.19 206 PRO A C 1
ATOM 1555 O O . PRO A 1 206 ? 3.610 1.757 -1.218 1.00 89.19 206 PRO A O 1
ATOM 1558 N N . MET A 1 207 ? 1.596 0.961 -0.631 1.00 88.50 207 MET A N 1
ATOM 1559 C CA . MET A 1 207 ? 0.811 1.881 -1.453 1.00 88.50 207 MET A CA 1
ATOM 1560 C C . MET A 1 207 ? 0.838 3.324 -0.922 1.00 88.50 207 MET A C 1
ATOM 1562 O O . MET A 1 207 ? 0.338 4.230 -1.586 1.00 88.50 207 MET A O 1
ATOM 1566 N N . GLY A 1 208 ? 1.412 3.558 0.254 1.00 85.88 208 GLY A N 1
ATOM 1567 C CA . GLY A 1 208 ? 1.686 4.864 0.833 1.00 85.88 208 GLY A CA 1
ATOM 1568 C C . GLY A 1 208 ? 3.184 5.094 1.057 1.00 85.88 208 GLY A C 1
ATOM 1569 O O . GLY A 1 208 ? 4.011 5.029 0.142 1.00 85.88 208 GLY A O 1
ATOM 1570 N N . GLY A 1 209 ? 3.527 5.433 2.293 1.00 82.19 209 GLY A N 1
ATOM 1571 C CA . GLY A 1 209 ? 4.874 5.685 2.783 1.00 82.19 209 GLY A CA 1
ATOM 1572 C C . GLY A 1 209 ? 5.631 4.433 3.241 1.00 82.19 209 GLY A C 1
ATOM 1573 O O . GLY A 1 209 ? 6.857 4.500 3.313 1.00 82.19 209 GLY A O 1
ATOM 1574 N N . GLY A 1 210 ? 4.945 3.310 3.479 1.00 80.06 210 GLY A N 1
ATOM 1575 C CA . GLY A 1 210 ? 5.434 2.168 4.264 1.00 80.06 210 GLY A CA 1
ATOM 1576 C C . GLY A 1 210 ? 6.417 1.206 3.610 1.00 80.06 210 GLY A C 1
ATOM 1577 O O . GLY A 1 210 ? 6.474 0.044 3.988 1.00 80.06 210 GLY A O 1
ATOM 1578 N N . GLY A 1 211 ? 7.204 1.657 2.634 1.00 85.12 211 GLY A N 1
ATOM 1579 C CA . GLY A 1 211 ? 8.329 0.867 2.131 1.00 85.12 211 GLY A CA 1
ATOM 1580 C C . GLY A 1 211 ? 7.931 -0.529 1.643 1.00 85.12 211 GLY A C 1
ATOM 1581 O O . GLY A 1 211 ? 7.127 -0.659 0.723 1.00 85.12 211 GLY A O 1
ATOM 1582 N N . THR A 1 212 ? 8.529 -1.554 2.250 1.00 87.31 212 THR A N 1
ATOM 1583 C CA . THR A 1 212 ? 8.264 -2.977 1.983 1.00 87.31 212 THR A CA 1
ATOM 1584 C C . THR A 1 212 ? 7.467 -3.648 3.101 1.00 87.31 212 THR A C 1
ATOM 1586 O O . THR A 1 212 ? 7.522 -4.866 3.233 1.00 87.31 212 THR A O 1
ATOM 1589 N N . PHE A 1 213 ? 6.723 -2.885 3.902 1.00 90.06 213 PHE A N 1
ATOM 1590 C CA . PHE A 1 213 ? 5.790 -3.446 4.872 1.00 90.06 213 PHE A CA 1
ATOM 1591 C C . PHE A 1 213 ? 4.684 -4.274 4.210 1.00 90.06 213 PHE A C 1
ATOM 1593 O O . PHE A 1 213 ? 4.440 -4.227 2.999 1.00 90.06 213 PHE A O 1
ATOM 1600 N N . HIS A 1 214 ? 3.956 -5.033 5.017 1.00 93.12 214 HIS A N 1
ATOM 1601 C CA . HIS A 1 214 ? 2.716 -5.651 4.586 1.00 93.12 214 HIS A CA 1
ATOM 1602 C C . HIS A 1 214 ? 1.720 -4.582 4.134 1.00 93.12 214 HIS A C 1
ATOM 1604 O O . HIS A 1 214 ? 1.560 -3.537 4.768 1.00 93.12 214 HIS A O 1
ATOM 1610 N N . HIS A 1 215 ? 0.989 -4.887 3.063 1.00 92.50 215 HIS A N 1
ATOM 1611 C CA . HIS A 1 215 ? -0.238 -4.164 2.751 1.00 92.50 215 HIS A CA 1
ATOM 1612 C C . HIS A 1 215 ? -1.211 -4.235 3.933 1.00 92.50 215 HIS A C 1
ATOM 1614 O O . HIS A 1 215 ? -1.364 -5.299 4.542 1.00 92.50 215 HIS A O 1
ATOM 1620 N N . GLY A 1 216 ? -1.905 -3.132 4.207 1.00 91.44 216 GLY A N 1
ATOM 1621 C CA . GLY A 1 216 ? -2.989 -3.076 5.176 1.00 91.44 216 GLY A CA 1
ATOM 1622 C C . GLY A 1 216 ? -4.082 -4.090 4.843 1.00 91.44 216 GLY A C 1
ATOM 1623 O O . GLY A 1 216 ? -4.298 -4.488 3.690 1.00 91.44 216 GLY A O 1
ATOM 1624 N N . MET A 1 217 ? -4.812 -4.524 5.860 1.00 91.69 217 MET A N 1
ATOM 1625 C CA . MET A 1 217 ? -5.820 -5.570 5.747 1.00 91.69 217 MET A CA 1
ATOM 1626 C C . MET A 1 217 ? -6.956 -5.212 4.803 1.00 91.69 217 MET A C 1
ATOM 1628 O O . MET A 1 217 ? -7.530 -6.109 4.184 1.00 91.69 217 MET A O 1
ATOM 1632 N N . PHE A 1 218 ? -7.266 -3.927 4.635 1.00 89.50 218 PHE A N 1
ATOM 1633 C CA . PHE A 1 218 ? -8.239 -3.503 3.636 1.00 89.50 218 PHE A CA 1
ATOM 1634 C C . PHE A 1 218 ? -7.772 -3.812 2.209 1.00 89.50 218 PHE A C 1
ATOM 1636 O O . PHE A 1 218 ? -8.538 -4.367 1.417 1.00 89.50 218 PHE A O 1
ATOM 1643 N N . HIS A 1 219 ? -6.508 -3.527 1.889 1.00 90.88 219 HIS A N 1
ATOM 1644 C CA . HIS A 1 219 ? -5.900 -3.900 0.614 1.00 90.88 219 HIS A CA 1
ATOM 1645 C C . HIS A 1 219 ? -5.812 -5.417 0.453 1.00 90.88 219 HIS A C 1
ATOM 1647 O O . HIS A 1 219 ? -6.266 -5.940 -0.567 1.00 90.88 219 HIS A O 1
ATOM 1653 N N . LYS A 1 220 ? -5.350 -6.148 1.478 1.00 92.75 220 LYS A N 1
ATOM 1654 C CA . LYS A 1 220 ? -5.339 -7.622 1.446 1.00 92.75 220 LYS A CA 1
ATOM 1655 C C . LYS A 1 220 ? -6.738 -8.199 1.206 1.00 92.75 220 LYS A C 1
ATOM 1657 O O . LYS A 1 220 ? -6.888 -9.147 0.439 1.00 92.75 220 LYS A O 1
ATOM 1662 N N . TRP A 1 221 ? -7.776 -7.634 1.819 1.00 89.94 221 TRP A N 1
ATOM 1663 C CA . TRP A 1 221 ? -9.164 -8.043 1.594 1.00 89.94 221 TRP A CA 1
ATOM 1664 C C . TRP A 1 221 ? -9.639 -7.744 0.169 1.00 89.94 221 TRP A C 1
ATOM 1666 O O . TRP A 1 221 ? -10.229 -8.619 -0.466 1.00 89.94 221 TRP A O 1
ATOM 1676 N N . ARG A 1 222 ? -9.336 -6.559 -0.377 1.00 87.06 222 ARG A N 1
ATOM 1677 C CA . ARG A 1 222 ? -9.682 -6.204 -1.766 1.00 87.06 222 ARG A CA 1
ATOM 1678 C C . ARG A 1 222 ? -9.028 -7.109 -2.801 1.00 87.06 222 ARG A C 1
ATOM 1680 O O . ARG A 1 222 ? -9.669 -7.442 -3.793 1.00 87.06 222 ARG A O 1
ATOM 1687 N N . LEU A 1 223 ? -7.792 -7.528 -2.549 1.00 90.12 223 LEU A N 1
ATOM 1688 C CA . LEU A 1 223 ? -7.065 -8.472 -3.398 1.00 90.12 223 LEU A CA 1
ATOM 1689 C C . LEU A 1 223 ? -7.516 -9.928 -3.212 1.00 90.12 223 LEU A C 1
ATOM 1691 O O . LEU A 1 223 ? -7.052 -10.816 -3.925 1.00 90.12 223 LEU A O 1
ATOM 1695 N N . GLY A 1 224 ? -8.416 -10.198 -2.261 1.00 89.88 224 GLY A N 1
ATOM 1696 C CA . GLY A 1 224 ? -8.858 -11.552 -1.931 1.00 89.88 224 GLY A CA 1
ATOM 1697 C C . GLY A 1 224 ? -7.802 -12.379 -1.194 1.00 89.88 224 GLY A C 1
ATOM 1698 O O . GLY A 1 224 ? -7.912 -13.604 -1.137 1.00 89.88 224 GLY A O 1
ATOM 1699 N N . TRP A 1 225 ? -6.777 -11.736 -0.632 1.00 91.44 225 TRP A N 1
ATOM 1700 C CA . TRP A 1 225 ? -5.768 -12.400 0.190 1.00 91.44 225 TRP A CA 1
ATOM 1701 C C . TRP A 1 225 ? -6.266 -12.657 1.608 1.00 91.44 225 TRP A C 1
ATOM 1703 O O . TRP A 1 225 ? -5.985 -13.707 2.177 1.00 91.44 225 TRP A O 1
ATOM 1713 N N . ALA A 1 226 ? -7.063 -11.740 2.155 1.00 87.12 226 ALA A N 1
ATOM 1714 C CA . ALA A 1 226 ? -7.762 -11.970 3.411 1.00 87.12 226 ALA A CA 1
ATOM 1715 C C . ALA A 1 226 ? -9.082 -12.713 3.163 1.00 87.12 226 ALA A C 1
ATOM 1717 O O . ALA A 1 226 ? -9.902 -12.290 2.344 1.00 87.12 226 ALA A O 1
ATOM 1718 N N . SER A 1 227 ? -9.310 -13.809 3.895 1.00 84.44 227 SER A N 1
ATOM 1719 C CA . SER A 1 227 ? -10.588 -14.528 3.846 1.00 84.44 227 SER A CA 1
ATOM 1720 C C . SER A 1 227 ? -11.730 -13.627 4.315 1.00 84.44 227 SER A C 1
ATOM 1722 O O . SER A 1 227 ? -11.620 -12.973 5.352 1.00 84.44 227 SER A O 1
ATOM 1724 N N . ALA A 1 228 ? -12.859 -13.646 3.601 1.00 83.94 228 ALA A N 1
ATOM 1725 C CA . ALA A 1 228 ? -14.064 -12.925 4.010 1.00 83.94 228 ALA A CA 1
ATOM 1726 C C . ALA A 1 228 ? -14.580 -13.372 5.392 1.00 83.94 228 ALA A C 1
ATOM 1728 O O . ALA A 1 228 ? -15.195 -12.573 6.093 1.00 83.94 228 ALA A O 1
ATOM 1729 N N . ASP A 1 229 ? -14.283 -14.609 5.803 1.00 87.94 229 ASP A N 1
ATOM 1730 C CA . ASP A 1 229 ? -14.654 -15.143 7.119 1.00 87.94 229 ASP A CA 1
ATOM 1731 C C . ASP A 1 229 ? -13.894 -14.466 8.275 1.00 87.94 229 ASP A C 1
ATOM 1733 O O . ASP A 1 229 ? -14.336 -14.534 9.421 1.00 87.94 229 ASP A O 1
ATOM 1737 N N . HIS A 1 230 ? -12.775 -13.790 7.987 1.00 92.19 230 HIS A N 1
ATOM 1738 C CA . HIS A 1 230 ? -11.948 -13.079 8.974 1.00 92.19 230 HIS A CA 1
ATOM 1739 C C . HIS A 1 230 ? -12.218 -11.565 8.981 1.00 92.19 230 HIS A C 1
ATOM 1741 O O . HIS A 1 230 ? -11.559 -10.810 9.701 1.00 92.19 230 HIS A O 1
ATOM 1747 N N . VAL A 1 231 ? -13.206 -11.115 8.197 1.00 91.75 231 VAL A N 1
ATOM 1748 C CA . VAL A 1 231 ? -13.651 -9.721 8.135 1.00 91.75 231 VAL A CA 1
ATOM 1749 C C . VAL A 1 231 ? -14.986 -9.576 8.852 1.00 91.75 231 VAL A C 1
ATOM 1751 O O . VAL A 1 231 ? -16.010 -10.109 8.423 1.00 91.75 231 VAL A O 1
ATOM 1754 N N . VAL A 1 232 ? -15.007 -8.812 9.942 1.00 93.69 232 VAL A N 1
ATOM 1755 C CA . VAL A 1 232 ? -16.211 -8.615 10.760 1.00 93.69 232 VAL A CA 1
ATOM 1756 C C . VAL A 1 232 ? -16.704 -7.184 10.643 1.00 93.69 232 VAL A C 1
ATOM 1758 O O . VAL A 1 232 ? -15.943 -6.241 10.806 1.00 93.69 232 VAL A O 1
ATOM 1761 N N . THR A 1 233 ? -18.006 -6.999 10.416 1.00 92.25 233 THR A N 1
ATOM 1762 C CA . THR A 1 233 ? -18.642 -5.677 10.528 1.00 92.25 233 THR A CA 1
ATOM 1763 C C . THR A 1 233 ? -19.224 -5.476 11.926 1.00 92.25 233 THR A C 1
ATOM 1765 O O . THR A 1 233 ? -20.174 -6.153 12.325 1.00 92.25 233 THR A O 1
ATOM 1768 N N . ALA A 1 234 ? -18.678 -4.514 12.664 1.00 92.12 234 ALA A N 1
ATOM 1769 C CA . ALA A 1 234 ? -19.072 -4.148 14.014 1.00 92.12 234 ALA A CA 1
ATOM 1770 C C . ALA A 1 234 ? -20.367 -3.320 14.021 1.00 92.12 234 ALA A C 1
ATOM 1772 O O . ALA A 1 234 ? -20.355 -2.095 14.116 1.00 92.12 234 ALA A O 1
ATOM 1773 N N . GLY A 1 235 ? -21.522 -3.979 13.918 1.00 84.12 235 GLY A N 1
ATOM 1774 C CA . GLY A 1 235 ? -22.825 -3.297 13.871 1.00 84.12 235 GLY A CA 1
ATOM 1775 C C . GLY A 1 235 ? -23.314 -2.697 15.199 1.00 84.12 235 GLY A C 1
ATOM 1776 O O . GLY A 1 235 ? -24.391 -2.106 15.231 1.00 84.12 235 GLY A O 1
ATOM 1777 N N . ARG A 1 236 ? -22.584 -2.892 16.305 1.00 88.88 236 ARG A N 1
ATOM 1778 C CA . ARG A 1 236 ? -22.928 -2.399 17.650 1.00 88.88 236 ARG A CA 1
ATOM 1779 C C . ARG A 1 236 ? -21.689 -2.292 18.542 1.00 88.88 236 ARG A C 1
ATOM 1781 O O . ARG A 1 236 ? -20.679 -2.937 18.252 1.00 88.88 236 ARG A O 1
ATOM 1788 N N . SER A 1 237 ? -21.815 -1.552 19.644 1.00 94.25 237 SER A N 1
ATOM 1789 C CA . SER A 1 237 ? -20.789 -1.487 20.686 1.00 94.25 237 SER A CA 1
ATOM 1790 C C . SER A 1 237 ? -20.492 -2.878 21.250 1.00 94.25 237 SER A C 1
ATOM 1792 O O . SER A 1 237 ? -21.385 -3.732 21.326 1.00 94.25 237 SER A O 1
ATOM 1794 N N . GLY A 1 238 ? -19.248 -3.108 21.652 1.00 96.19 238 GLY A N 1
ATOM 1795 C CA . GLY A 1 238 ? -18.804 -4.386 22.193 1.00 96.19 238 GLY A CA 1
ATOM 1796 C C . GLY A 1 238 ? -17.297 -4.574 22.117 1.00 96.19 238 GLY A C 1
ATOM 1797 O O . GLY A 1 238 ? -16.566 -3.712 21.638 1.00 96.19 238 GLY A O 1
ATOM 1798 N N . GLU A 1 239 ? -16.840 -5.727 22.598 1.00 98.06 239 GLU A N 1
ATOM 1799 C CA . GLU A 1 239 ? -15.439 -6.127 22.498 1.00 98.06 239 GLU A CA 1
ATOM 1800 C C . GLU A 1 239 ? -15.211 -7.036 21.295 1.00 98.06 239 GLU A C 1
ATOM 1802 O O . GLU A 1 239 ? -16.011 -7.933 21.015 1.00 98.06 239 GLU A O 1
ATOM 1807 N N . TYR A 1 240 ? -14.083 -6.819 20.630 1.00 98.25 240 TYR A N 1
ATOM 1808 C CA . TYR A 1 240 ? -13.612 -7.591 19.492 1.00 98.25 240 TYR A CA 1
ATOM 1809 C C . TYR A 1 240 ? -12.163 -8.009 19.760 1.00 98.25 240 TYR A C 1
ATOM 1811 O O . TYR A 1 240 ? -11.399 -7.269 20.383 1.00 98.25 240 TYR A O 1
ATOM 1819 N N . VAL A 1 241 ? -11.799 -9.216 19.336 1.00 98.31 241 VAL A N 1
ATOM 1820 C CA . VAL A 1 241 ? -10.423 -9.720 19.415 1.00 98.31 241 VAL A CA 1
ATOM 1821 C C . VAL A 1 241 ? -9.905 -9.797 17.992 1.00 98.31 241 VAL A C 1
ATOM 1823 O O . VAL A 1 241 ? -10.492 -10.509 17.180 1.00 98.31 241 VAL A O 1
ATOM 1826 N N . LEU A 1 242 ? -8.874 -9.011 17.713 1.00 98.25 242 LEU A N 1
ATOM 1827 C CA . LEU A 1 242 ? -8.192 -8.942 16.433 1.00 98.25 242 LEU A CA 1
ATOM 1828 C C . LEU A 1 242 ? -6.943 -9.810 16.512 1.00 98.25 242 LEU A C 1
ATOM 1830 O O . LEU A 1 242 ? -6.156 -9.643 17.438 1.00 98.25 242 LEU A O 1
ATOM 1834 N N . ASP A 1 243 ? -6.759 -10.706 15.559 1.00 97.56 243 ASP A N 1
ATOM 1835 C CA . ASP A 1 243 ? -5.514 -11.436 15.361 1.00 97.56 243 ASP A CA 1
ATOM 1836 C C . ASP A 1 243 ? -4.540 -10.569 14.547 1.00 97.56 243 ASP A C 1
ATOM 1838 O O . ASP A 1 243 ? -4.964 -9.748 13.728 1.00 97.56 243 ASP A O 1
ATOM 1842 N N . ALA A 1 244 ? -3.240 -10.756 14.770 1.00 95.81 244 ALA A N 1
ATOM 1843 C CA . ALA A 1 244 ? -2.185 -10.071 14.028 1.00 95.81 244 ALA A CA 1
ATOM 1844 C C . ALA A 1 244 ? -2.257 -10.392 12.525 1.00 95.81 244 ALA A C 1
ATOM 1846 O O . ALA A 1 244 ? -2.341 -11.559 12.129 1.00 95.81 244 ALA A O 1
ATOM 1847 N N . MET A 1 245 ? -2.206 -9.360 11.680 1.00 94.00 245 MET A N 1
ATOM 1848 C CA . MET A 1 245 ? -2.420 -9.496 10.233 1.00 94.00 245 MET A CA 1
ATOM 1849 C C . MET A 1 245 ? -1.229 -10.045 9.438 1.00 94.00 245 MET A C 1
ATOM 1851 O O . MET A 1 245 ? -1.357 -10.343 8.244 1.00 94.00 245 MET A O 1
ATOM 1855 N N . GLU A 1 246 ? -0.051 -10.130 10.052 1.00 92.81 246 GLU A N 1
ATOM 1856 C CA . GLU A 1 246 ? 1.147 -10.669 9.407 1.00 92.81 246 GLU A CA 1
ATOM 1857 C C . GLU A 1 246 ? 1.144 -12.200 9.360 1.00 92.81 246 GLU A C 1
ATOM 1859 O O . GLU A 1 246 ? 1.910 -12.796 8.607 1.00 92.81 246 GLU A O 1
ATOM 1864 N N . THR A 1 247 ? 0.270 -12.845 10.136 1.00 87.19 247 THR A N 1
ATOM 1865 C CA . THR A 1 247 ? 0.244 -14.301 10.289 1.00 87.19 247 THR A CA 1
ATOM 1866 C C . THR A 1 247 ? -1.093 -14.902 9.884 1.00 87.19 247 THR A C 1
ATOM 1868 O O . THR A 1 247 ? -2.148 -14.289 10.048 1.00 87.19 247 THR A O 1
ATOM 1871 N N . ALA A 1 248 ? -1.050 -16.149 9.407 1.00 87.44 248 ALA A N 1
ATOM 1872 C CA . ALA A 1 248 ? -2.253 -16.904 9.098 1.00 87.44 248 ALA A CA 1
ATOM 1873 C C . ALA A 1 248 ? -3.138 -17.030 10.348 1.00 87.44 248 ALA A C 1
ATOM 1875 O O . ALA A 1 248 ? -2.746 -17.610 11.361 1.00 87.44 248 ALA A O 1
ATOM 1876 N N . SER A 1 249 ? -4.353 -16.509 10.242 1.00 90.44 249 SER A N 1
ATOM 1877 C CA . SER A 1 249 ? -5.322 -16.435 11.332 1.00 90.44 249 SER A CA 1
ATOM 1878 C C . SER A 1 249 ? -6.579 -17.243 11.002 1.00 90.44 249 SER A C 1
ATOM 1880 O O . SER A 1 249 ? -6.869 -17.521 9.840 1.00 90.44 249 SER A O 1
ATOM 1882 N N . THR A 1 250 ? -7.327 -17.632 12.036 1.00 90.81 250 THR A N 1
ATOM 1883 C CA . THR A 1 250 ? -8.715 -18.127 11.931 1.00 90.81 250 THR A CA 1
ATOM 1884 C C . THR A 1 250 ? -9.721 -17.211 12.643 1.00 90.81 250 THR A C 1
ATOM 1886 O O . THR A 1 250 ? -10.900 -17.549 12.751 1.00 90.81 250 THR A O 1
ATOM 1889 N N . GLY A 1 251 ? -9.237 -16.117 13.232 1.00 95.00 251 GLY A N 1
ATOM 1890 C CA . GLY A 1 251 ? -9.999 -15.117 13.970 1.00 95.00 251 GLY A CA 1
ATOM 1891 C C . GLY A 1 251 ? -10.326 -13.895 13.114 1.00 95.00 251 GLY A C 1
ATOM 1892 O O . GLY A 1 251 ? -10.400 -13.970 11.890 1.00 95.00 251 GLY A O 1
ATOM 1893 N N . ILE A 1 252 ? -10.572 -12.758 13.768 1.00 97.44 252 ILE A N 1
ATOM 1894 C CA . ILE A 1 252 ? -10.850 -11.492 13.080 1.00 97.44 252 ILE A CA 1
ATOM 1895 C C . ILE A 1 252 ? -9.511 -10.844 12.745 1.00 97.44 252 ILE A C 1
ATOM 1897 O O . ILE A 1 252 ? -8.769 -10.523 13.660 1.00 97.44 252 ILE A O 1
ATOM 1901 N N . THR A 1 253 ? -9.213 -10.588 11.477 1.00 96.00 253 THR A N 1
ATOM 1902 C CA . THR A 1 253 ? -8.022 -9.809 11.080 1.00 96.00 253 THR A CA 1
ATOM 1903 C C . THR A 1 253 ? -8.382 -8.411 10.594 1.00 96.00 253 THR A C 1
ATOM 1905 O O . THR A 1 253 ? -7.547 -7.513 10.613 1.00 96.00 253 THR A O 1
ATOM 1908 N N . LEU A 1 254 ? -9.644 -8.197 10.208 1.00 94.69 254 LEU A N 1
ATOM 1909 C CA . LEU A 1 254 ? -10.157 -6.904 9.772 1.00 94.69 254 LEU A CA 1
ATOM 1910 C C . LEU A 1 254 ? -11.519 -6.622 10.404 1.00 94.69 254 LEU A C 1
ATOM 1912 O O . LEU A 1 254 ? -12.490 -7.351 10.187 1.00 94.69 254 LEU A O 1
ATOM 1916 N N . LEU A 1 255 ? -11.615 -5.528 11.153 1.00 95.06 255 LEU A N 1
ATOM 1917 C CA . LEU A 1 255 ? -12.872 -5.063 11.727 1.00 95.06 255 LEU A CA 1
ATOM 1918 C C . LEU A 1 255 ? -13.364 -3.819 10.984 1.00 95.06 255 LEU A C 1
ATOM 1920 O O . LEU A 1 255 ? -12.753 -2.758 11.039 1.00 95.06 255 LEU A O 1
ATOM 1924 N N . HIS A 1 256 ? -14.501 -3.940 10.309 1.00 91.50 256 HIS A N 1
ATOM 1925 C CA . HIS A 1 256 ? -15.231 -2.834 9.702 1.00 91.50 256 HIS A CA 1
ATOM 1926 C C . HIS A 1 256 ? -16.145 -2.174 10.736 1.00 91.50 256 HIS A C 1
ATOM 1928 O O . HIS A 1 256 ? -17.107 -2.778 11.207 1.00 91.50 256 HIS A O 1
ATOM 1934 N N . VAL A 1 257 ? -15.903 -0.907 11.035 1.00 90.25 257 VAL A N 1
ATOM 1935 C CA . VAL A 1 257 ? -16.696 -0.059 11.927 1.00 90.25 257 VAL A CA 1
ATOM 1936 C C . VAL A 1 257 ? -17.444 0.966 11.064 1.00 90.25 257 VAL A C 1
ATOM 1938 O O . VAL A 1 257 ? -16.827 1.900 10.550 1.00 90.25 257 VAL A O 1
ATOM 1941 N N . PRO A 1 258 ? -18.754 0.784 10.810 1.00 87.19 258 PRO A N 1
ATOM 1942 C CA . PRO A 1 258 ? -19.549 1.736 10.038 1.00 87.19 258 PRO A CA 1
ATOM 1943 C C . PRO A 1 258 ? -19.440 3.169 10.570 1.00 87.19 258 PRO A C 1
ATOM 1945 O O . PRO A 1 258 ? -19.694 3.416 11.744 1.00 87.19 258 PRO A O 1
ATOM 1948 N N . ILE A 1 259 ? -19.114 4.115 9.685 1.00 79.94 259 ILE A N 1
ATOM 1949 C CA . ILE A 1 259 ? -19.007 5.541 10.038 1.00 79.94 259 ILE A CA 1
ATOM 1950 C C . ILE A 1 259 ? -20.386 6.192 10.174 1.00 79.94 259 ILE A C 1
ATOM 1952 O O . ILE A 1 259 ? -20.585 7.073 11.002 1.00 79.94 259 ILE A O 1
ATOM 1956 N N . ASP A 1 260 ? -21.351 5.782 9.354 1.00 70.81 260 ASP A N 1
ATOM 1957 C CA . ASP A 1 260 ? -22.696 6.343 9.375 1.00 70.81 260 ASP A CA 1
ATOM 1958 C C . ASP A 1 260 ? -23.721 5.240 9.647 1.00 70.81 260 ASP A C 1
ATOM 1960 O O . ASP A 1 260 ? -23.922 4.331 8.838 1.00 70.81 260 ASP A O 1
ATOM 1964 N N . HIS A 1 261 ? -24.395 5.342 10.790 1.00 59.94 261 HIS A N 1
ATOM 1965 C CA . HIS A 1 261 ? -25.480 4.442 11.183 1.00 59.94 261 HIS A CA 1
ATOM 1966 C C . HIS A 1 261 ? -26.810 4.718 10.459 1.00 59.94 261 HIS A C 1
ATOM 1968 O O . HIS A 1 261 ? -27.823 4.107 10.803 1.00 59.94 261 HIS A O 1
ATOM 1974 N N . GLY A 1 262 ? -26.842 5.614 9.465 1.00 46.12 262 GLY A N 1
ATOM 1975 C CA . GLY A 1 262 ? -28.072 6.014 8.785 1.00 46.12 262 GLY A CA 1
ATO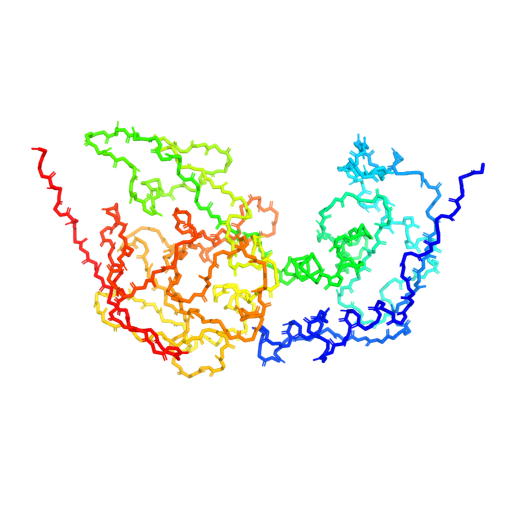M 1976 C C . GLY A 1 262 ? -27.959 6.410 7.311 1.00 46.12 262 GLY A C 1
ATOM 1977 O O . GLY A 1 262 ? -28.944 6.185 6.610 1.00 46.12 262 GLY A O 1
ATOM 1978 N N . TYR A 1 263 ? -26.840 6.952 6.800 1.00 40.62 263 TYR A N 1
ATOM 1979 C CA . TYR A 1 263 ? -26.783 7.433 5.404 1.00 40.62 263 TYR A CA 1
ATOM 1980 C C . TYR A 1 263 ? -25.541 7.170 4.535 1.00 40.62 263 TYR A C 1
ATOM 1982 O O . TYR A 1 263 ? -25.709 6.974 3.352 1.00 40.62 263 TYR A O 1
ATOM 1990 N N . THR A 1 264 ? -24.310 7.073 4.976 1.00 51.56 264 THR A N 1
ATOM 1991 C CA . THR A 1 264 ? -23.134 6.639 4.196 1.00 51.56 264 THR A CA 1
ATOM 1992 C C . THR A 1 264 ? -23.072 5.195 3.684 1.00 51.56 264 THR A C 1
ATOM 1994 O O . THR A 1 264 ? -22.233 4.479 4.223 1.00 51.56 264 THR A O 1
ATOM 1997 N N . ARG A 1 265 ? -23.854 4.677 2.713 1.00 62.88 265 ARG A N 1
ATOM 1998 C CA . ARG A 1 265 ? -23.618 3.276 2.257 1.00 62.88 265 ARG A CA 1
ATOM 1999 C C . ARG A 1 265 ? -22.184 3.115 1.726 1.00 62.88 265 ARG A C 1
ATOM 2001 O O . ARG A 1 265 ? -21.878 3.530 0.609 1.00 62.88 265 ARG A O 1
ATOM 2008 N N . GLY A 1 266 ? -21.334 2.473 2.526 1.00 70.62 266 GLY A N 1
ATOM 2009 C CA . GLY A 1 266 ? -19.993 2.044 2.152 1.00 70.62 266 GLY A CA 1
ATOM 2010 C C . GLY A 1 266 ? -18.822 2.897 2.645 1.00 70.62 266 GLY A C 1
ATOM 2011 O O . GLY A 1 266 ? -17.811 2.905 1.953 1.00 70.62 266 GLY A O 1
ATOM 2012 N N . GLN A 1 267 ? -18.925 3.593 3.783 1.00 78.31 267 GLN A N 1
ATOM 2013 C CA . GLN A 1 267 ? -17.762 4.155 4.492 1.00 78.31 267 GLN A CA 1
ATOM 2014 C C . GLN A 1 267 ? -17.567 3.482 5.853 1.00 78.31 267 GLN A C 1
ATOM 2016 O O . GLN A 1 267 ? -18.531 3.309 6.603 1.00 78.31 267 GLN A O 1
ATOM 2021 N N . TYR A 1 268 ? -16.322 3.137 6.170 1.00 83.44 268 TYR A N 1
ATOM 2022 C CA . TYR A 1 268 ? -15.956 2.440 7.401 1.00 83.44 268 TYR A CA 1
ATOM 2023 C C . TYR A 1 268 ? -14.670 3.017 7.975 1.00 83.44 268 TYR A C 1
ATOM 2025 O O . TYR A 1 268 ? -13.818 3.476 7.218 1.00 83.44 268 TYR A O 1
ATOM 2033 N N . TYR A 1 269 ? -14.515 2.924 9.291 1.00 88.19 269 TYR A N 1
ATOM 2034 C CA . TYR A 1 269 ? -13.196 2.710 9.857 1.00 88.19 269 TYR A CA 1
ATOM 2035 C C . TYR A 1 269 ? -12.870 1.223 9.727 1.00 88.19 269 TYR A C 1
ATOM 2037 O O . TYR A 1 269 ? -13.655 0.377 10.146 1.00 88.19 269 TYR A O 1
ATOM 2045 N N . VAL A 1 270 ? -11.759 0.890 9.093 1.00 90.12 270 VAL A N 1
ATOM 2046 C CA . VAL A 1 270 ? -11.140 -0.426 9.175 1.00 90.12 270 VAL A CA 1
ATOM 2047 C C . VAL A 1 270 ? -10.159 -0.415 10.335 1.00 90.12 270 VAL A C 1
ATOM 2049 O O . VAL A 1 270 ? -9.416 0.549 10.525 1.00 90.12 270 VAL A O 1
ATOM 2052 N N . VAL A 1 271 ? -10.194 -1.476 11.128 1.00 94.00 271 VAL A N 1
ATOM 2053 C CA . VAL A 1 271 ? -9.314 -1.663 12.275 1.00 94.00 271 VAL A CA 1
ATOM 2054 C C . VAL A 1 271 ? -8.582 -2.983 12.101 1.00 94.00 271 VAL A C 1
ATOM 2056 O O . VAL A 1 271 ? -9.211 -4.016 11.853 1.00 94.00 271 VAL A O 1
ATOM 2059 N N . GLU A 1 272 ? -7.266 -2.937 12.247 1.00 95.19 272 GLU A N 1
ATOM 2060 C CA . GLU A 1 272 ? -6.367 -4.088 12.164 1.00 95.19 272 GLU A CA 1
ATOM 2061 C C . GLU A 1 272 ? -5.357 -4.048 13.312 1.00 95.19 272 GLU A C 1
ATOM 2063 O O . GLU A 1 272 ? -5.092 -2.985 13.878 1.00 95.19 272 GLU A O 1
ATOM 2068 N N . TYR A 1 273 ? -4.800 -5.205 13.663 1.00 96.62 273 TYR A N 1
ATOM 2069 C CA . TYR A 1 273 ? -3.703 -5.309 14.619 1.00 96.62 273 TYR A CA 1
ATOM 2070 C C . TYR A 1 273 ? -2.429 -5.712 13.888 1.00 96.62 273 TYR A C 1
ATOM 2072 O O . TYR A 1 273 ? -2.434 -6.711 13.167 1.00 96.62 273 TYR A O 1
ATOM 2080 N N . ARG A 1 274 ? -1.363 -4.933 14.087 1.00 94.06 274 ARG A N 1
ATOM 2081 C CA . ARG A 1 274 ? -0.056 -5.161 13.480 1.00 94.06 274 ARG A CA 1
ATOM 2082 C C . ARG A 1 274 ? 1.023 -5.418 14.499 1.00 94.06 274 ARG A C 1
ATOM 2084 O O . ARG A 1 274 ? 0.997 -4.875 15.605 1.00 94.06 274 ARG A O 1
ATOM 2091 N N . THR A 1 275 ? 1.971 -6.241 14.088 1.00 93.06 275 THR A N 1
ATOM 2092 C CA . THR A 1 275 ? 3.122 -6.654 14.880 1.00 93.06 275 THR A CA 1
ATOM 2093 C C . THR A 1 275 ? 4.385 -6.572 14.042 1.00 93.06 275 THR A C 1
ATOM 2095 O O . THR A 1 275 ? 4.349 -6.634 12.818 1.00 93.06 275 THR A O 1
ATOM 2098 N N . ARG A 1 276 ? 5.536 -6.504 14.709 1.00 90.75 276 ARG A N 1
ATOM 2099 C CA . ARG A 1 276 ? 6.853 -6.536 14.062 1.00 90.75 276 ARG A CA 1
ATOM 2100 C C . ARG A 1 276 ? 7.238 -7.955 13.635 1.00 90.75 276 ARG A C 1
ATOM 2102 O O . ARG A 1 276 ? 8.204 -8.520 14.149 1.00 90.75 276 ARG A O 1
ATOM 2109 N N . THR A 1 277 ? 6.455 -8.538 12.736 1.00 89.56 277 THR A N 1
ATOM 2110 C CA . THR A 1 277 ? 6.612 -9.914 12.258 1.00 89.56 277 THR A CA 1
ATOM 2111 C C . THR A 1 277 ? 6.888 -9.916 10.759 1.00 89.56 277 THR A C 1
ATOM 2113 O O . THR A 1 277 ? 6.208 -9.225 10.007 1.00 89.56 277 THR A O 1
ATOM 2116 N N . GLY A 1 278 ? 7.874 -10.708 10.329 1.00 89.44 278 GLY A N 1
ATOM 2117 C CA . GLY A 1 278 ? 8.244 -10.808 8.916 1.00 89.44 278 GLY A CA 1
ATOM 2118 C C . GLY A 1 278 ? 8.747 -9.474 8.362 1.00 89.44 278 GLY A C 1
ATOM 2119 O O . GLY A 1 278 ? 9.510 -8.775 9.033 1.00 89.44 278 GLY A O 1
ATOM 2120 N N . LEU A 1 279 ? 8.255 -9.090 7.189 1.00 88.81 279 LEU A N 1
ATOM 2121 C CA . LEU A 1 279 ? 8.566 -7.830 6.507 1.00 88.81 279 LEU A CA 1
ATOM 2122 C C . LEU A 1 279 ? 8.241 -6.576 7.341 1.00 88.81 279 LEU A C 1
ATOM 2124 O O . LEU A 1 279 ? 8.846 -5.528 7.122 1.00 88.81 279 LEU A O 1
ATOM 2128 N N . ASP A 1 280 ? 7.342 -6.673 8.327 1.00 88.19 280 ASP A N 1
ATOM 2129 C CA . ASP A 1 280 ? 7.047 -5.588 9.281 1.00 88.19 280 ASP A CA 1
ATOM 2130 C C . ASP A 1 280 ? 8.061 -5.508 10.440 1.00 88.19 280 ASP A C 1
ATOM 2132 O O . ASP A 1 280 ? 8.131 -4.518 11.175 1.00 88.19 280 ASP A O 1
ATOM 2136 N N . GLY A 1 281 ? 8.854 -6.562 10.646 1.00 82.06 281 GLY A N 1
ATOM 2137 C CA . GLY A 1 281 ? 9.866 -6.654 11.698 1.00 82.06 281 GLY A CA 1
ATOM 2138 C C . GLY A 1 281 ? 11.248 -6.156 11.285 1.00 82.06 281 GLY A C 1
ATOM 2139 O O . GLY A 1 281 ? 11.947 -5.563 12.117 1.00 82.06 281 GLY A O 1
ATOM 2140 N N . ASP A 1 282 ? 11.602 -6.354 10.015 1.00 66.38 282 ASP A N 1
ATOM 2141 C CA . ASP A 1 282 ? 12.953 -6.159 9.472 1.00 66.38 282 ASP A CA 1
ATOM 2142 C C . ASP A 1 282 ? 13.268 -4.724 9.040 1.00 66.38 282 ASP A C 1
ATOM 2144 O O . ASP A 1 282 ? 14.373 -4.436 8.569 1.00 66.38 282 ASP A O 1
ATOM 2148 N N . ASP A 1 283 ? 12.341 -3.790 9.250 1.00 63.31 283 ASP A N 1
ATOM 2149 C CA . ASP A 1 283 ? 12.625 -2.389 8.996 1.00 63.31 283 ASP A CA 1
ATOM 2150 C C . ASP A 1 283 ? 13.641 -1.843 10.008 1.00 63.31 283 ASP A C 1
ATOM 2152 O O . ASP A 1 283 ? 13.412 -1.746 11.222 1.00 63.31 283 ASP A O 1
ATOM 2156 N N . THR A 1 284 ? 14.821 -1.546 9.472 1.00 55.75 284 THR A N 1
ATOM 2157 C CA . THR A 1 284 ? 15.955 -0.983 10.202 1.00 55.75 284 THR A CA 1
ATOM 2158 C C . THR A 1 284 ? 16.060 0.524 10.015 1.00 55.75 284 THR A C 1
ATOM 2160 O O . THR A 1 284 ? 16.963 1.123 10.605 1.00 55.75 284 THR A O 1
ATOM 2163 N N . ASP A 1 285 ? 15.163 1.144 9.235 1.00 59.22 285 ASP A N 1
ATOM 2164 C CA . ASP A 1 285 ? 15.119 2.589 9.077 1.00 59.22 285 ASP A CA 1
ATOM 2165 C C . ASP A 1 285 ? 14.631 3.232 10.388 1.00 59.22 285 ASP A C 1
ATOM 2167 O O . ASP A 1 285 ? 13.462 3.112 10.760 1.00 59.22 285 ASP A O 1
ATOM 2171 N N . PRO A 1 286 ? 15.503 3.946 11.125 1.00 56.59 286 PRO A N 1
ATOM 2172 C CA . PRO A 1 286 ? 15.118 4.576 12.383 1.00 56.59 286 PRO A CA 1
ATOM 2173 C C . PRO A 1 286 ? 14.151 5.754 12.187 1.00 56.59 286 PRO A C 1
ATOM 2175 O O . PRO A 1 286 ? 13.705 6.334 13.178 1.00 56.59 286 PRO A O 1
ATOM 2178 N N . THR A 1 287 ? 13.886 6.165 10.942 1.00 57.75 287 THR A N 1
ATOM 2179 C CA . THR A 1 287 ? 12.940 7.232 10.608 1.00 57.75 287 THR A CA 1
ATOM 2180 C C . THR A 1 287 ? 11.509 6.733 10.451 1.00 57.75 287 THR A C 1
ATOM 2182 O O . THR A 1 287 ? 10.591 7.546 10.559 1.00 57.75 287 THR A O 1
ATOM 2185 N N . HIS A 1 288 ? 11.300 5.426 10.272 1.00 61.78 288 HIS A N 1
ATOM 2186 C CA . HIS A 1 288 ? 9.965 4.847 10.255 1.00 61.78 288 HIS A CA 1
ATOM 2187 C C . HIS A 1 288 ? 9.474 4.571 11.688 1.00 61.78 288 HIS A C 1
ATOM 2189 O O . HIS A 1 288 ? 10.194 3.978 12.502 1.00 61.78 288 HIS A O 1
ATOM 2195 N N . PRO A 1 289 ? 8.259 5.017 12.052 1.00 64.00 289 PRO A N 1
ATOM 2196 C CA . PRO A 1 289 ? 7.703 4.744 13.369 1.00 64.00 289 PRO A CA 1
ATOM 2197 C C . PRO A 1 289 ? 7.462 3.242 13.563 1.00 64.00 289 PRO A C 1
ATOM 2199 O O . PRO A 1 289 ? 7.014 2.547 12.658 1.00 64.00 289 PRO A O 1
ATOM 2202 N N . ALA A 1 290 ? 7.738 2.733 14.766 1.00 72.12 290 ALA A N 1
ATOM 2203 C CA . ALA A 1 290 ? 7.551 1.317 15.069 1.00 72.12 290 ALA A CA 1
ATOM 2204 C C . ALA A 1 290 ? 6.0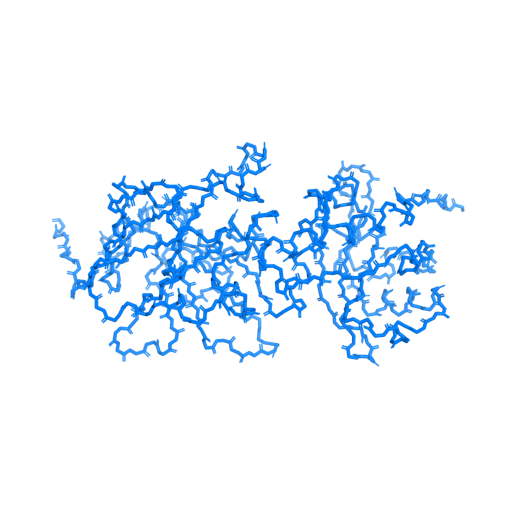77 0.909 14.928 1.00 72.12 290 ALA A C 1
ATOM 2206 O O . ALA A 1 290 ? 5.197 1.536 15.517 1.00 72.12 290 ALA A O 1
ATOM 2207 N N . ILE A 1 291 ? 5.834 -0.169 14.186 1.00 82.25 291 ILE A N 1
ATOM 2208 C CA . ILE A 1 291 ? 4.503 -0.712 13.932 1.00 82.25 291 ILE A CA 1
ATOM 2209 C C . ILE A 1 291 ? 4.217 -1.894 14.875 1.00 82.25 291 ILE A C 1
ATOM 2211 O O . ILE A 1 291 ? 4.563 -3.042 14.613 1.00 82.25 291 ILE A O 1
ATOM 2215 N N . ASP A 1 292 ? 3.660 -1.601 16.051 1.00 89.38 292 ASP A N 1
ATOM 2216 C CA . ASP A 1 292 ? 3.248 -2.618 17.034 1.00 89.38 292 ASP A CA 1
ATOM 2217 C C . ASP A 1 292 ? 2.023 -2.133 17.814 1.00 89.38 292 ASP A C 1
ATOM 2219 O O . ASP A 1 292 ? 2.128 -1.395 18.798 1.00 89.38 292 ASP A O 1
ATOM 2223 N N . GLY A 1 293 ? 0.839 -2.490 17.323 1.00 92.81 293 GLY A N 1
ATOM 2224 C CA . GLY A 1 293 ? -0.421 -2.002 17.864 1.00 92.81 293 GLY A CA 1
ATOM 2225 C C . GLY A 1 293 ? -1.552 -1.994 16.849 1.00 92.81 293 GLY A C 1
ATOM 2226 O O . GLY A 1 293 ? -1.486 -2.592 15.775 1.00 92.81 293 GLY A O 1
ATOM 2227 N N . VAL A 1 294 ? -2.645 -1.352 17.236 1.00 94.06 294 VAL A N 1
ATOM 2228 C CA . VAL A 1 294 ? -3.857 -1.263 16.431 1.00 94.06 294 VAL A CA 1
ATOM 2229 C C . VAL A 1 294 ? -3.749 -0.076 15.487 1.00 94.06 294 VAL A C 1
ATOM 2231 O O . VAL A 1 294 ? -3.433 1.030 15.916 1.00 94.06 294 VAL A O 1
ATOM 2234 N N . LEU A 1 295 ? -4.055 -0.296 14.213 1.00 91.50 295 LEU A N 1
ATOM 2235 C CA . LEU A 1 295 ? -4.193 0.768 13.228 1.00 91.50 295 LEU A CA 1
ATOM 2236 C C . LEU A 1 295 ? -5.665 0.985 12.910 1.00 91.50 295 LEU A C 1
ATOM 2238 O O . LEU A 1 295 ? -6.441 0.035 12.780 1.00 91.50 295 LEU A O 1
ATOM 2242 N N . VAL A 1 296 ? -6.036 2.254 12.766 1.00 89.19 296 VAL A N 1
ATOM 2243 C CA . VAL A 1 296 ? -7.370 2.667 12.338 1.00 89.19 296 VAL A CA 1
ATOM 2244 C C . VAL A 1 296 ? -7.228 3.460 11.055 1.00 89.19 296 VAL A C 1
ATOM 2246 O O . VAL A 1 296 ? -6.541 4.485 11.012 1.00 89.19 296 VAL A O 1
ATOM 2249 N N . ARG A 1 297 ? -7.911 3.001 10.009 1.00 85.56 297 ARG A N 1
ATOM 2250 C CA . ARG A 1 297 ? -7.985 3.724 8.744 1.00 85.56 297 ARG A CA 1
ATOM 2251 C C . ARG A 1 297 ? -9.418 3.923 8.321 1.00 85.56 297 ARG A C 1
ATOM 2253 O O . ARG A 1 297 ? -10.290 3.123 8.624 1.00 85.56 297 ARG A O 1
ATOM 2260 N N . ARG A 1 298 ? -9.700 5.005 7.621 1.00 82.88 298 ARG A N 1
ATOM 2261 C CA . ARG A 1 298 ? -10.999 5.291 7.035 1.00 82.88 298 ARG A CA 1
ATOM 2262 C C . ARG A 1 298 ? -10.979 4.875 5.578 1.00 82.88 298 ARG A C 1
ATOM 2264 O O . ARG A 1 298 ? -10.152 5.356 4.824 1.00 82.88 298 ARG A O 1
ATOM 2271 N N . VAL A 1 299 ? -11.943 4.057 5.180 1.00 79.25 299 VAL A N 1
ATOM 2272 C CA . VAL A 1 299 ? -12.056 3.517 3.822 1.00 79.25 299 VAL A CA 1
ATOM 2273 C C . VAL A 1 299 ? -13.437 3.750 3.237 1.00 79.25 299 VAL A C 1
ATOM 2275 O O . VAL A 1 299 ? -14.431 3.953 3.949 1.00 79.25 299 VAL A O 1
ATOM 2278 N N . ARG A 1 300 ? -13.522 3.613 1.911 1.00 76.81 300 ARG A N 1
ATOM 2279 C CA . ARG A 1 300 ? -14.784 3.618 1.175 1.00 76.81 300 ARG A CA 1
ATOM 2280 C C . ARG A 1 300 ? -14.908 2.399 0.257 1.00 76.81 300 ARG A C 1
ATOM 2282 O O . ARG A 1 300 ? -14.360 2.373 -0.836 1.00 76.81 300 ARG A O 1
ATOM 2289 N N . VAL A 1 301 ? -15.711 1.410 0.654 1.00 68.38 301 VAL A N 1
ATOM 2290 C CA . VAL A 1 301 ? -15.851 0.116 -0.059 1.00 68.38 301 VAL A CA 1
ATOM 2291 C C . VAL A 1 301 ? -16.542 0.212 -1.428 1.00 68.38 301 VAL A C 1
ATOM 2293 O O . VAL A 1 301 ? -16.467 -0.722 -2.215 1.00 68.38 301 VAL A O 1
ATOM 2296 N N . ASN A 1 302 ? -17.233 1.319 -1.730 1.00 60.94 302 ASN A N 1
ATOM 2297 C CA . ASN A 1 302 ? -18.045 1.470 -2.949 1.00 60.94 302 ASN A CA 1
ATOM 2298 C C . ASN A 1 302 ? -17.367 2.275 -4.073 1.00 60.94 302 ASN A C 1
ATOM 2300 O O . ASN A 1 302 ? -18.027 2.614 -5.054 1.00 60.94 302 ASN A O 1
ATOM 2304 N N . VAL A 1 303 ? -16.075 2.600 -3.968 1.00 50.50 303 VAL A N 1
ATOM 2305 C CA . VAL A 1 303 ? -15.348 3.273 -5.060 1.00 50.50 303 VAL A CA 1
ATOM 2306 C C . VAL A 1 303 ? -14.825 2.216 -6.035 1.00 50.50 303 VAL A C 1
ATOM 2308 O O . VAL A 1 303 ? -13.660 1.845 -6.016 1.00 50.50 303 VAL A O 1
ATOM 2311 N N . SER A 1 304 ? -15.717 1.675 -6.864 1.00 38.75 304 SER A N 1
ATOM 2312 C CA . SER A 1 304 ? -15.356 0.838 -8.013 1.00 38.75 304 SER A CA 1
ATOM 2313 C C . SER A 1 304 ? -15.482 1.675 -9.284 1.00 38.75 304 SER A C 1
ATOM 2315 O O . SER A 1 304 ? -16.575 2.050 -9.701 1.00 38.75 304 SER A O 1
ATOM 2317 N N . GLY A 1 305 ? -14.342 2.001 -9.889 1.00 33.47 305 GLY A N 1
ATOM 2318 C CA . GLY A 1 305 ? -14.292 2.710 -11.160 1.00 33.47 305 GLY A CA 1
ATOM 2319 C C . GLY A 1 305 ? -12.863 2.815 -11.699 1.00 33.47 305 GLY A C 1
ATOM 2320 O O . GLY A 1 305 ? -12.030 3.469 -11.060 1.00 33.47 305 GLY A O 1
ATOM 2321 N N . PRO A 1 306 ? -12.544 2.228 -12.868 1.00 31.08 306 PRO A N 1
ATOM 2322 C CA . PRO A 1 306 ? -11.371 2.651 -13.621 1.00 31.08 306 PRO A CA 1
ATOM 2323 C C . PRO A 1 306 ? -11.563 4.117 -14.041 1.00 31.08 306 PRO A C 1
ATOM 2325 O O . PRO A 1 306 ? -12.639 4.514 -14.486 1.00 31.08 306 PRO A O 1
ATOM 2328 N N . GLY A 1 307 ? -10.533 4.946 -13.869 1.00 32.41 307 GLY A N 1
ATOM 2329 C CA . GLY A 1 307 ? -10.517 6.311 -14.411 1.00 32.41 307 GLY A CA 1
ATOM 2330 C C . GLY A 1 307 ? -11.145 7.426 -13.563 1.00 32.41 307 GLY A C 1
ATOM 2331 O O . GLY A 1 307 ? -11.088 8.580 -13.978 1.00 32.41 307 GLY A O 1
ATOM 2332 N N . THR A 1 308 ? -11.672 7.168 -12.360 1.00 27.91 308 THR A N 1
ATOM 2333 C CA . THR A 1 308 ? -11.877 8.257 -11.387 1.00 27.91 308 THR A CA 1
ATOM 2334 C C . THR A 1 308 ? -10.585 8.468 -10.603 1.00 27.91 308 THR A C 1
ATOM 2336 O O . THR A 1 308 ? -10.067 7.531 -9.995 1.00 27.91 308 THR A O 1
ATOM 2339 N N . ALA A 1 309 ? -10.056 9.692 -10.589 1.00 31.45 309 ALA A N 1
ATOM 2340 C CA . ALA A 1 309 ? -8.922 10.128 -9.763 1.00 31.45 309 ALA A CA 1
ATOM 2341 C C . ALA A 1 309 ? -9.262 10.189 -8.255 1.00 31.45 309 ALA A C 1
ATOM 2343 O O . ALA A 1 309 ? -8.760 11.037 -7.522 1.00 31.45 309 ALA A O 1
ATOM 2344 N N . ILE A 1 310 ? -10.159 9.315 -7.801 1.00 36.31 310 ILE A N 1
ATOM 2345 C CA . ILE A 1 310 ? -10.520 9.136 -6.402 1.00 36.31 310 ILE A CA 1
ATOM 2346 C C . ILE A 1 310 ? -9.739 7.894 -5.976 1.00 36.31 310 ILE A C 1
ATOM 2348 O O . ILE A 1 310 ? -10.052 6.807 -6.467 1.00 36.31 310 ILE A O 1
ATOM 2352 N N . PRO A 1 311 ? -8.664 8.040 -5.188 1.00 42.22 311 PRO A N 1
ATOM 2353 C CA . PRO A 1 311 ? -7.931 6.896 -4.682 1.00 42.22 311 PRO A CA 1
ATOM 2354 C C . PRO A 1 311 ? -8.882 6.006 -3.875 1.00 42.22 311 PRO A C 1
ATOM 2356 O O . PRO A 1 311 ? -9.866 6.477 -3.301 1.00 42.22 311 PRO A O 1
ATOM 2359 N N . ASP A 1 312 ? -8.579 4.718 -3.832 1.00 39.19 312 ASP A N 1
ATOM 2360 C CA . ASP A 1 312 ? -8.977 3.867 -2.723 1.00 39.19 312 ASP A CA 1
ATOM 2361 C C . ASP A 1 312 ? -8.211 4.405 -1.526 1.00 39.19 312 ASP A C 1
ATOM 2363 O O . ASP A 1 312 ? -7.072 4.044 -1.269 1.00 39.19 312 ASP A O 1
ATOM 2367 N N . ARG A 1 313 ? -8.757 5.458 -0.929 1.00 49.44 313 ARG A N 1
ATOM 2368 C CA . ARG A 1 313 ? -8.102 6.167 0.150 1.00 49.44 313 ARG A CA 1
ATOM 2369 C C . ARG A 1 313 ? -8.344 5.312 1.373 1.00 49.44 313 ARG A C 1
ATOM 2371 O O . ARG A 1 313 ? -9.352 5.485 2.047 1.00 49.44 313 ARG A O 1
ATOM 2378 N N . ASP A 1 314 ? -7.482 4.328 1.579 1.00 43.88 314 ASP A N 1
ATOM 2379 C CA . ASP A 1 314 ? -7.251 3.806 2.910 1.00 43.88 314 ASP A CA 1
ATOM 2380 C C . ASP A 1 314 ? -6.601 4.955 3.670 1.00 43.88 314 ASP A C 1
ATOM 2382 O O . ASP A 1 314 ? -5.476 5.333 3.361 1.00 43.88 314 ASP A O 1
ATOM 2386 N N . VAL A 1 315 ? -7.389 5.673 4.470 1.00 46.00 315 VAL A N 1
ATOM 2387 C CA . VAL A 1 315 ? -6.947 6.902 5.124 1.00 46.00 315 VAL A CA 1
ATOM 2388 C C . VAL A 1 315 ? -6.563 6.585 6.553 1.00 46.00 315 VAL A C 1
ATOM 2390 O O . VAL A 1 315 ? -7.451 6.498 7.397 1.00 46.00 315 VAL A O 1
ATOM 2393 N N . SER A 1 316 ? -5.277 6.459 6.866 1.00 42.50 316 SER A N 1
ATOM 2394 C CA . SER A 1 316 ? -4.860 6.461 8.271 1.00 42.50 316 SER A CA 1
ATOM 2395 C C . SER A 1 316 ? -5.319 7.765 8.948 1.00 42.50 316 SER A C 1
ATOM 2397 O O . SER A 1 316 ? -5.342 8.837 8.324 1.00 42.50 316 SER A O 1
ATOM 2399 N N . GLY A 1 317 ? -5.781 7.668 10.201 1.00 42.88 317 GLY A N 1
ATOM 2400 C CA . GLY A 1 317 ? -6.106 8.835 11.034 1.00 42.88 317 GLY A CA 1
ATOM 2401 C C . GLY A 1 317 ? -4.961 9.856 11.067 1.00 42.88 317 GLY A C 1
ATOM 2402 O O . GLY A 1 317 ? -3.846 9.560 10.635 1.00 42.88 317 GLY A O 1
ATOM 2403 N N . ALA A 1 318 ? -5.244 11.082 11.519 1.00 42.31 318 ALA A N 1
ATOM 2404 C CA . ALA A 1 318 ? -4.279 12.180 11.518 1.00 42.31 318 ALA A CA 1
ATOM 2405 C C . ALA A 1 318 ? -2.947 11.733 12.151 1.00 42.31 318 ALA A C 1
ATOM 2407 O O . ALA A 1 318 ? -2.871 11.482 13.347 1.00 42.31 318 ALA A O 1
ATOM 2408 N N . SER A 1 319 ? -1.915 11.607 11.308 1.00 51.75 319 SER A N 1
ATOM 2409 C CA . SER A 1 319 ? -0.581 11.054 11.595 1.00 51.75 319 SER A CA 1
ATOM 2410 C C . SER A 1 319 ? -0.532 9.600 12.080 1.00 51.75 319 SER A C 1
ATOM 2412 O O . SER A 1 319 ? -0.435 9.392 13.278 1.00 51.75 319 SER A O 1
ATOM 2414 N N . ASN A 1 320 ? -0.527 8.617 11.164 1.00 63.72 320 ASN A N 1
ATOM 2415 C CA . ASN A 1 320 ? 0.089 7.278 11.325 1.00 63.72 320 ASN A CA 1
ATOM 2416 C C . ASN A 1 320 ? 0.148 6.748 12.767 1.00 63.72 320 ASN A C 1
ATOM 2418 O O . ASN A 1 320 ? 1.204 6.374 13.275 1.00 63.72 320 ASN A O 1
ATOM 2422 N N . HIS A 1 321 ? -0.995 6.786 13.452 1.00 77.56 321 HIS A N 1
ATOM 2423 C CA . HIS A 1 321 ? -1.017 6.588 14.887 1.00 77.56 321 HIS A CA 1
ATOM 2424 C C . HIS A 1 321 ? -1.198 5.108 15.169 1.00 77.56 321 HIS A C 1
ATOM 2426 O O . HIS A 1 321 ? -2.134 4.475 14.674 1.00 77.56 321 HIS A O 1
ATOM 2432 N N . VAL A 1 322 ? -0.301 4.565 15.982 1.00 86.25 322 VAL A N 1
ATOM 2433 C CA . VAL A 1 322 ? -0.380 3.192 16.465 1.00 86.25 322 VAL A CA 1
ATOM 2434 C C . VAL A 1 322 ? -1.067 3.220 17.821 1.00 86.25 322 VAL A C 1
ATOM 2436 O O . VAL A 1 322 ? -0.493 3.665 18.815 1.00 86.25 322 VAL A O 1
ATOM 2439 N N . TYR A 1 323 ? -2.310 2.750 17.867 1.00 89.00 323 TYR A N 1
ATOM 2440 C CA . TYR A 1 323 ? -3.086 2.693 19.099 1.00 89.00 323 TYR A CA 1
ATOM 2441 C C . TYR A 1 323 ? -2.634 1.498 19.938 1.00 89.00 323 TYR A C 1
ATOM 2443 O O . TYR A 1 323 ? -2.654 0.344 19.504 1.00 89.00 323 TYR A O 1
ATOM 2451 N N . VAL A 1 324 ? -2.243 1.780 21.175 1.00 91.50 324 VAL A N 1
ATOM 2452 C CA . VAL A 1 324 ? -1.774 0.803 22.167 1.00 91.50 324 VAL A CA 1
ATOM 2453 C C . VAL A 1 324 ? -2.644 0.889 23.423 1.00 91.50 324 VAL A C 1
ATOM 2455 O O . VAL A 1 324 ? -3.397 1.855 23.573 1.00 91.50 324 VAL A O 1
ATOM 2458 N N . PRO A 1 325 ? -2.581 -0.086 24.353 1.00 93.81 325 PRO A N 1
ATOM 2459 C CA . PRO A 1 325 ? -3.378 -0.021 25.571 1.00 93.81 325 PRO A CA 1
ATOM 2460 C C . PRO A 1 325 ? -3.227 1.310 26.320 1.00 93.81 325 PRO A C 1
ATOM 2462 O O . PRO A 1 325 ? -2.121 1.715 26.676 1.00 93.81 325 PRO A O 1
ATOM 2465 N N . GLY A 1 326 ? -4.359 1.971 26.575 1.00 83.50 326 GLY A N 1
ATOM 2466 C CA . GLY A 1 326 ? -4.418 3.287 27.221 1.00 83.50 326 GLY A CA 1
ATOM 2467 C C . GLY A 1 326 ? -4.460 4.485 26.267 1.00 83.50 326 GLY A C 1
ATOM 2468 O O . GLY A 1 326 ? -4.591 5.608 26.750 1.00 83.50 326 GLY A O 1
ATOM 2469 N N . VAL A 1 327 ? -4.388 4.260 24.952 1.00 84.19 327 VAL A N 1
ATOM 2470 C CA . VAL A 1 327 ? -4.608 5.284 23.924 1.00 84.19 327 VAL A CA 1
ATOM 2471 C C . VAL A 1 327 ? -5.853 4.923 23.118 1.00 84.19 327 VAL A C 1
ATOM 2473 O O . VAL A 1 327 ? -5.943 3.835 22.547 1.00 84.19 327 VAL A O 1
ATOM 2476 N N . ASP A 1 328 ? -6.819 5.838 23.094 1.00 85.44 328 ASP A N 1
ATOM 2477 C CA . ASP A 1 328 ? -8.095 5.650 22.409 1.00 85.44 328 ASP A CA 1
ATOM 2478 C C . ASP A 1 328 ? -8.094 6.380 21.067 1.00 85.44 328 ASP A C 1
ATOM 2480 O O . ASP A 1 328 ? -7.705 7.544 20.993 1.00 85.44 328 ASP A O 1
ATOM 2484 N N . PHE A 1 329 ? -8.637 5.735 20.038 1.00 87.56 329 PHE A N 1
ATOM 2485 C CA . PHE A 1 329 ? -9.110 6.442 18.853 1.00 87.56 329 PHE A CA 1
ATOM 2486 C C . PHE A 1 329 ? -10.493 7.022 19.147 1.00 87.56 329 PHE A C 1
ATOM 2488 O O . PHE A 1 329 ? -11.398 6.301 19.589 1.00 87.56 329 PHE A O 1
ATOM 2495 N N . VAL A 1 330 ? -10.680 8.314 18.877 1.00 84.00 330 VAL A N 1
ATOM 2496 C CA . VAL A 1 330 ? -11.952 9.007 19.114 1.00 84.00 330 VAL A CA 1
ATOM 2497 C C . VAL A 1 330 ? -12.371 9.788 17.874 1.00 84.00 330 VAL A C 1
ATOM 2499 O O . VAL A 1 330 ? -11.705 10.732 17.456 1.00 84.00 330 VAL A O 1
ATOM 2502 N N . ASP A 1 331 ? -13.539 9.441 17.332 1.00 82.06 331 ASP A N 1
ATOM 2503 C CA . ASP A 1 331 ? -14.259 10.264 16.368 1.00 82.06 331 ASP A CA 1
ATOM 2504 C C . ASP A 1 331 ? -15.472 10.925 17.039 1.00 82.06 331 ASP A C 1
ATOM 2506 O O . ASP A 1 331 ? -16.555 10.322 17.127 1.00 82.06 331 ASP A O 1
ATOM 2510 N N . PRO A 1 332 ? -15.337 12.187 17.483 1.00 77.06 332 PRO A N 1
ATOM 2511 C CA . PRO A 1 332 ? -16.418 12.880 18.163 1.00 77.06 332 PRO A CA 1
ATOM 2512 C C . PRO A 1 332 ? -17.577 13.255 17.230 1.00 77.06 332 PRO A C 1
ATOM 2514 O O . PRO A 1 332 ? -18.704 13.445 17.692 1.00 77.06 332 PRO A O 1
ATOM 2517 N N . TYR A 1 333 ? -17.330 13.337 15.919 1.00 76.56 333 TYR A N 1
ATOM 2518 C CA . TYR A 1 333 ? -18.317 13.748 14.919 1.00 76.56 333 TYR A CA 1
ATOM 2519 C C . TYR A 1 333 ? -19.290 12.624 14.574 1.00 76.56 333 TYR A C 1
ATOM 2521 O O . TYR A 1 333 ? -20.459 12.896 14.293 1.00 76.56 333 TYR A O 1
ATOM 2529 N N . ARG A 1 334 ? -18.827 11.369 14.617 1.00 80.31 334 ARG A N 1
ATOM 2530 C CA . ARG A 1 334 ? -19.6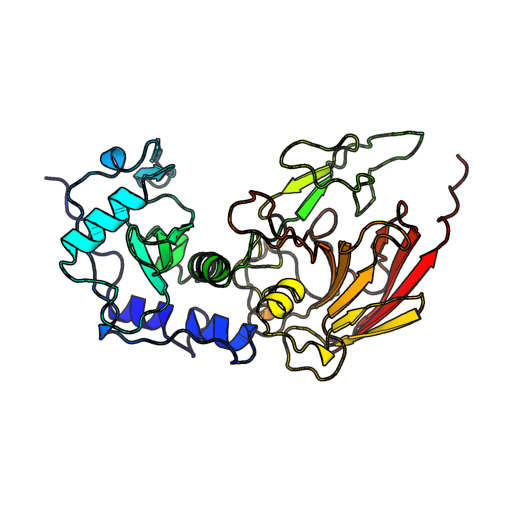77 10.179 14.430 1.00 80.31 334 ARG A CA 1
ATOM 2531 C C . ARG A 1 334 ? -20.006 9.440 15.724 1.00 80.31 334 ARG A C 1
ATOM 2533 O O . ARG A 1 334 ? -20.789 8.498 15.680 1.00 80.31 334 ARG A O 1
ATOM 2540 N N . GLY A 1 335 ? -19.476 9.884 16.865 1.00 83.31 335 GLY A N 1
ATOM 2541 C CA . GLY A 1 335 ? -19.758 9.247 18.149 1.00 83.31 335 GLY A CA 1
ATOM 2542 C C . GLY A 1 335 ? -19.123 7.862 18.253 1.00 83.31 335 GLY A C 1
ATOM 2543 O O . GLY A 1 335 ? -19.765 6.933 18.725 1.00 83.31 335 GLY A O 1
ATOM 2544 N N . ILE A 1 336 ? -17.896 7.702 17.753 1.00 87.62 336 ILE A N 1
ATOM 2545 C CA . ILE A 1 336 ? -17.175 6.426 17.752 1.00 87.62 336 ILE A CA 1
ATOM 2546 C C . ILE A 1 336 ? -15.965 6.554 18.672 1.00 87.62 336 ILE A C 1
ATOM 2548 O O . ILE A 1 336 ? -15.161 7.469 18.507 1.00 87.62 336 ILE A O 1
ATOM 2552 N N . ARG A 1 337 ? -15.811 5.623 19.613 1.00 90.81 337 ARG A N 1
ATOM 2553 C CA . ARG A 1 337 ? -14.565 5.412 20.358 1.00 90.81 337 ARG A CA 1
ATOM 2554 C C . ARG A 1 337 ? -14.100 3.979 20.169 1.00 90.81 337 ARG A C 1
ATOM 2556 O O . ARG A 1 337 ? -14.898 3.048 20.278 1.00 90.81 337 ARG A O 1
ATOM 2563 N N . LEU A 1 338 ? -12.810 3.813 19.912 1.00 92.81 338 LEU A N 1
ATOM 2564 C CA . LEU A 1 338 ? -12.141 2.523 19.917 1.00 92.81 338 LEU A CA 1
ATOM 2565 C C . LEU A 1 338 ? -11.031 2.551 20.971 1.00 92.81 338 LEU A C 1
ATOM 2567 O O . LEU A 1 338 ? -10.059 3.289 20.837 1.00 92.81 338 LEU A O 1
ATOM 2571 N N . THR A 1 339 ? -11.177 1.720 21.997 1.00 94.56 339 THR A N 1
ATOM 2572 C CA . THR A 1 339 ? -10.197 1.552 23.073 1.00 94.56 339 THR A CA 1
ATOM 2573 C C . THR A 1 339 ? -9.436 0.254 22.878 1.00 94.56 339 THR A C 1
ATOM 2575 O O . THR A 1 339 ? -10.041 -0.821 22.815 1.00 94.56 339 THR A O 1
ATOM 2578 N N . VAL A 1 340 ? -8.107 0.318 22.864 1.00 95.75 340 VAL A N 1
ATOM 2579 C CA . VAL A 1 340 ? -7.267 -0.882 22.938 1.00 95.75 340 VAL A CA 1
ATOM 2580 C C . VAL A 1 340 ? -7.190 -1.323 24.400 1.00 95.75 340 VAL A C 1
ATOM 2582 O O . VAL A 1 340 ? -6.691 -0.603 25.260 1.00 95.75 340 VAL A O 1
ATOM 2585 N N . LEU A 1 341 ? -7.726 -2.504 24.709 1.00 97.50 341 LEU A N 1
ATOM 2586 C CA . LEU A 1 341 ? -7.775 -3.042 26.072 1.00 97.50 341 LEU A CA 1
ATOM 2587 C C . LEU A 1 341 ? -6.492 -3.797 26.431 1.00 97.50 341 LEU A C 1
ATOM 2589 O O . LEU A 1 341 ? -6.003 -3.691 27.554 1.00 97.50 341 LEU A O 1
ATOM 2593 N N . SER A 1 342 ? -5.964 -4.581 25.492 1.00 97.25 342 SER A N 1
ATOM 2594 C CA . SER A 1 342 ? -4.737 -5.363 25.669 1.00 97.25 342 SER A CA 1
ATOM 2595 C C . SER A 1 342 ? -4.165 -5.796 24.325 1.00 97.25 342 SER A C 1
ATOM 2597 O O . SER A 1 342 ? -4.929 -6.020 23.388 1.00 97.25 342 SER A O 1
ATOM 2599 N N . THR A 1 343 ? -2.854 -6.013 24.273 1.00 95.88 343 THR A N 1
ATOM 2600 C CA . THR A 1 343 ? -2.142 -6.686 23.179 1.00 95.88 343 THR A CA 1
ATOM 2601 C C . THR A 1 343 ? -1.217 -7.758 23.765 1.00 95.88 343 THR A C 1
ATOM 2603 O O . THR A 1 343 ? -0.779 -7.623 24.911 1.00 95.88 343 THR A O 1
ATOM 2606 N N . ASP A 1 344 ? -0.945 -8.835 23.026 1.00 94.44 344 ASP A N 1
ATOM 2607 C CA . ASP A 1 344 ? -0.028 -9.905 23.468 1.00 94.44 344 ASP A CA 1
ATOM 2608 C C . ASP A 1 344 ? 0.964 -10.388 22.391 1.00 94.44 344 ASP A C 1
ATOM 2610 O O . ASP A 1 344 ? 1.662 -11.383 22.595 1.00 94.44 344 ASP A O 1
ATOM 2614 N N . GLY A 1 345 ? 1.058 -9.676 21.264 1.00 91.75 345 GLY A N 1
ATOM 2615 C CA . GLY A 1 345 ? 1.911 -10.034 20.127 1.00 91.75 345 GLY A CA 1
ATOM 2616 C C . GLY A 1 345 ? 1.290 -11.056 19.171 1.00 91.75 345 GLY A C 1
ATOM 2617 O O . GLY A 1 345 ? 1.840 -11.284 18.101 1.00 91.75 345 GLY A O 1
ATOM 2618 N N . ALA A 1 346 ? 0.145 -11.651 19.515 1.00 95.00 346 ALA A N 1
ATOM 2619 C CA . ALA A 1 346 ? -0.659 -12.462 18.600 1.00 95.00 346 ALA A CA 1
ATOM 2620 C C . ALA A 1 346 ? -2.047 -11.853 18.385 1.00 95.00 346 ALA A C 1
ATOM 2622 O O . ALA A 1 346 ? -2.613 -11.959 17.298 1.00 95.00 346 ALA A O 1
ATOM 2623 N N . GLN A 1 347 ? -2.597 -11.215 19.418 1.00 97.31 347 GLN A N 1
ATOM 2624 C CA . GLN A 1 347 ? -3.928 -10.638 19.409 1.00 97.31 347 GLN A CA 1
ATOM 2625 C C . GLN A 1 347 ? -3.965 -9.260 20.076 1.00 97.31 347 GLN A C 1
ATOM 2627 O O . GLN A 1 347 ? -3.263 -8.988 21.054 1.00 97.31 347 GLN A O 1
ATOM 2632 N N . ALA A 1 348 ? -4.877 -8.417 19.597 1.00 97.94 348 ALA A N 1
ATOM 2633 C CA . ALA A 1 348 ? -5.334 -7.214 20.271 1.00 97.94 348 ALA A CA 1
ATOM 2634 C C . ALA A 1 348 ? -6.801 -7.361 20.669 1.00 97.94 348 ALA A C 1
ATOM 2636 O O . ALA A 1 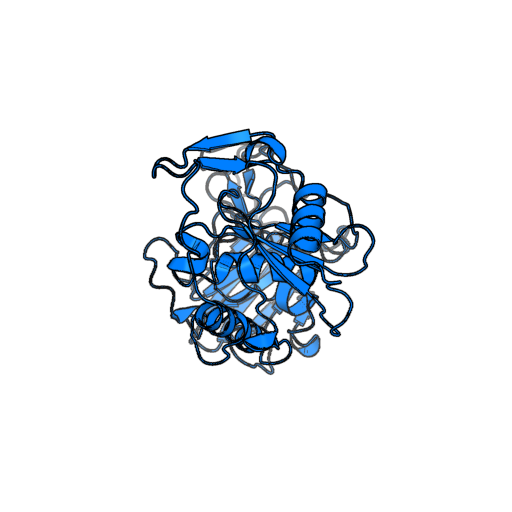348 ? -7.666 -7.690 19.858 1.00 97.94 348 ALA A O 1
ATOM 2637 N N . ARG A 1 349 ? -7.118 -7.058 21.925 1.00 98.31 349 ARG A N 1
ATOM 2638 C CA . ARG A 1 349 ? -8.500 -6.898 22.373 1.00 98.31 349 ARG A CA 1
ATOM 2639 C C . ARG A 1 349 ? -8.862 -5.427 22.292 1.00 98.31 349 ARG A C 1
ATOM 2641 O O . ARG A 1 349 ? -8.243 -4.611 22.970 1.00 98.31 349 ARG A O 1
ATOM 2648 N N . VAL A 1 350 ? -9.898 -5.106 21.530 1.00 98.06 350 VAL A N 1
ATOM 2649 C CA . VAL A 1 350 ? -10.415 -3.743 21.387 1.00 98.06 350 VAL A CA 1
ATOM 2650 C C . VAL A 1 350 ? -11.856 -3.663 21.869 1.00 98.06 350 VAL A C 1
ATOM 2652 O O . VAL A 1 350 ? -12.625 -4.617 21.733 1.00 98.06 350 VAL A O 1
ATOM 2655 N N . ARG A 1 351 ? -12.240 -2.520 22.431 1.00 97.50 351 ARG A N 1
ATOM 2656 C CA . ARG A 1 351 ? -13.629 -2.173 22.723 1.00 97.50 351 ARG A CA 1
ATOM 2657 C C . ARG A 1 351 ? -14.063 -1.061 21.789 1.00 97.50 351 ARG A C 1
ATOM 2659 O O . ARG A 1 351 ? -13.397 -0.038 21.702 1.00 97.50 351 ARG A O 1
ATOM 2666 N N . LEU A 1 352 ? -15.177 -1.282 21.111 1.00 96.00 352 LEU A N 1
ATOM 2667 C CA . LEU A 1 352 ? -15.851 -0.287 20.297 1.00 96.00 352 LEU A CA 1
ATOM 2668 C C . LEU A 1 352 ? -17.069 0.228 21.050 1.00 96.00 352 LEU A C 1
ATOM 2670 O O . LEU A 1 352 ? -17.921 -0.565 21.459 1.00 96.00 352 LEU A O 1
ATOM 2674 N N . ASP A 1 353 ? -17.187 1.543 21.133 1.00 93.38 353 ASP A N 1
ATOM 2675 C CA . ASP A 1 353 ? -18.330 2.230 21.707 1.00 93.38 353 ASP A CA 1
ATOM 2676 C C . ASP A 1 353 ? -18.933 3.190 20.676 1.00 93.38 353 ASP A C 1
ATOM 2678 O O . ASP A 1 353 ? -18.281 4.124 20.209 1.00 93.38 353 ASP A O 1
ATOM 2682 N N . TYR A 1 354 ? -20.198 2.946 20.319 1.00 88.88 354 TYR A N 1
ATOM 2683 C CA . TYR A 1 354 ? -21.046 3.914 19.631 1.00 88.88 354 TYR A CA 1
ATOM 2684 C C . TYR A 1 354 ? -21.788 4.762 20.661 1.00 88.88 354 TYR A C 1
ATOM 2686 O O . TYR A 1 354 ? -22.695 4.283 21.349 1.00 88.88 354 TYR A O 1
ATOM 2694 N N . GLU A 1 355 ? -21.418 6.030 20.760 1.00 79.88 355 GLU A N 1
ATOM 2695 C CA . GLU A 1 355 ? -22.057 7.015 21.616 1.00 79.88 355 GLU A CA 1
ATOM 2696 C C . GLU A 1 355 ? -23.001 7.897 20.791 1.00 79.88 355 GLU A C 1
ATOM 2698 O O . GLU A 1 355 ? -22.664 8.403 19.725 1.00 79.88 355 GLU A O 1
ATOM 2703 N N . THR A 1 356 ? -24.211 8.155 21.296 1.00 61.28 356 THR A N 1
ATOM 2704 C CA . THR A 1 356 ? -25.197 9.011 20.603 1.00 61.28 356 THR A CA 1
ATOM 2705 C C . THR A 1 356 ? -24.796 10.489 20.521 1.00 61.28 356 THR A C 1
ATOM 2707 O O . THR A 1 356 ? -25.517 11.270 19.899 1.00 61.28 356 THR A O 1
ATOM 2710 N N . ARG A 1 357 ? -23.700 10.862 21.194 1.00 54.16 357 ARG A N 1
ATOM 2711 C CA . ARG A 1 357 ? -22.948 12.126 21.205 1.00 54.16 357 ARG A CA 1
ATOM 2712 C C . ARG A 1 357 ? -21.978 12.000 22.376 1.00 54.16 357 ARG A C 1
ATOM 2714 O O . ARG A 1 357 ? -22.458 11.811 23.494 1.00 54.16 357 ARG A O 1
ATOM 2721 N N . PHE A 1 358 ? -20.677 12.168 22.155 1.00 51.62 358 PHE A N 1
ATOM 2722 C CA . PHE A 1 358 ? -19.807 12.511 23.277 1.00 51.62 358 PHE A CA 1
ATOM 2723 C C . PHE A 1 358 ? -20.387 13.784 23.904 1.00 51.62 358 PHE A C 1
ATOM 2725 O O . PHE A 1 358 ? -20.768 14.692 23.145 1.00 51.62 358 PHE A O 1
ATOM 2732 N N . PRO A 1 359 ? -20.576 13.842 25.237 1.00 41.91 359 PRO A N 1
ATOM 2733 C CA . PRO A 1 359 ? -21.020 15.066 25.871 1.00 41.91 359 PRO A CA 1
ATOM 2734 C C . PRO A 1 359 ? -20.108 16.173 25.361 1.00 41.91 359 PRO A C 1
ATOM 2736 O O . PRO A 1 359 ? -18.889 16.062 25.460 1.00 41.91 359 PRO A O 1
ATOM 2739 N N . ARG A 1 360 ? -20.702 17.205 24.753 1.00 38.88 360 ARG A N 1
ATOM 2740 C CA . ARG A 1 360 ? -19.996 18.471 24.599 1.00 38.88 360 ARG A CA 1
ATOM 2741 C C . ARG A 1 360 ? -19.558 18.803 26.013 1.00 38.88 360 ARG A C 1
ATOM 2743 O O . ARG A 1 360 ? -20.428 18.967 26.869 1.00 38.88 360 ARG A O 1
ATOM 2750 N N . GLU A 1 361 ? -18.260 18.775 26.283 1.00 36.72 361 GLU A N 1
ATOM 2751 C CA . GLU A 1 361 ? -17.778 19.441 27.479 1.00 36.72 361 GLU A CA 1
ATOM 2752 C C . GLU A 1 361 ? -18.244 20.888 27.312 1.00 36.72 361 GLU A C 1
ATOM 2754 O O . GLU A 1 361 ? -17.880 21.559 26.343 1.00 36.72 361 GLU A O 1
ATOM 2759 N N . ASP A 1 362 ? -19.229 21.281 28.124 1.00 31.08 362 ASP A N 1
ATOM 2760 C CA . ASP A 1 362 ? -19.745 22.643 28.111 1.00 31.08 362 ASP A CA 1
ATOM 2761 C C . ASP A 1 362 ? -18.561 23.584 28.414 1.00 31.08 362 ASP A C 1
ATOM 2763 O O . ASP A 1 362 ? -17.726 23.237 29.255 1.00 31.08 362 ASP A O 1
ATOM 2767 N N . PRO A 1 363 ? -18.473 24.725 27.710 1.00 39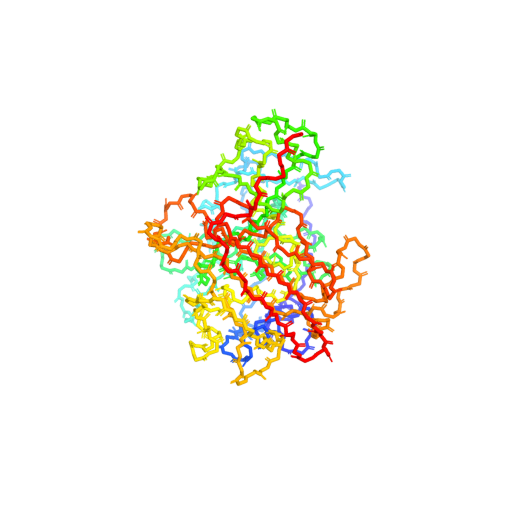.81 363 PRO A N 1
ATOM 2768 C CA . PRO A 1 363 ? -17.289 25.584 27.665 1.00 39.81 363 PRO A CA 1
ATOM 2769 C C . PRO A 1 363 ? -16.822 26.138 29.015 1.00 39.81 363 PRO A C 1
ATOM 2771 O O . PRO A 1 363 ? -17.671 26.364 29.913 1.00 39.81 363 PRO A O 1
#

Foldseek 3Di:
DPPDDPQPDDLQLVQCQDAPLPPLLYVQVLCCQLLVHPDGGDDGSVLRLGDFDFPDDLVVFAVDWDDPVPRAIAGDPGPVQVVLVRVCVRSVDDPPPPPDQEAEAEDERYDQAWAWDDHPPDPHIYIYHYPDCVPRVVSFCLRVNLNVLVSLPAAAAKEKAADLPQPQDPNDRLNDALDDLDPDQDDQDQDPRRIHIGRQQQCQASSHVVGSHRHQVVSCVVSVSDPPQQEEECLAWDKAKAFASSDDDNHHAWYWYDLDPPDQPFKTWIKGAHDLPRSLVPDPPPPRDRRGAMWIFIFGRPPDDDPPPPHRHRYTTHHNDHAAAPRWRDDQSSQWIKHFNHDDRGITMITIHRDPGDPPPDD